Protein AF-A0A0A2ST03-F1 (afdb_monomer)

Nearest PDB structures (foldseek):
  7nyq-assembly1_A  TM=5.710E-01  e=8.627E-03  Drosophila melan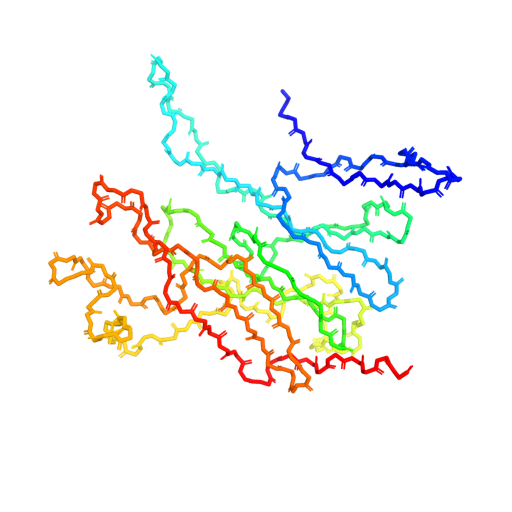ogaster
  2dg0-assembly1_A  TM=4.079E-01  e=3.703E-03  Staphylococcus aureus
  4zlr-assembly1_A  TM=4.209E-01  e=1.011E-02  Drosophila melanogaster
  8s9s-assembly1_1  TM=4.616E-01  e=2.599E+00  Homo sapiens
  6k1s-assembly1_B  TM=2.363E-01  e=6.238E-01  Homo sapiens

Secondary structure (DSSP, 8-state):
-----EEEEEEEETTEEEEEEEEE--SEEEEEEE-TT--EEEEEE----S----TT-PPPP------EEEEE-TTS-EEEEE--TT--SEEEEEE-TT--EEEEE---SSSS----EEEE--S-GGGSSTT--TT-BSS-TT-B----TTPPPB-TTS-BTT-TTSPP---S---EEEEEE-TT-PEEEEE-S-S-TTSSSS-------EEEETT-SPPPP---

Solvent-accessible surface area (backbone atoms only — not comparable to full-atom values): 12389 Å² total; per-residue (Å²): 134,84,79,60,23,67,55,75,40,68,44,80,57,93,95,43,81,42,79,77,46,74,38,77,49,58,57,40,72,59,32,67,36,58,39,93,85,47,31,38,40,36,28,13,20,29,87,53,69,84,76,60,58,47,104,82,66,51,80,68,90,61,58,81,40,84,22,35,38,35,34,22,42,75,84,61,46,81,76,50,73,39,57,59,11,29,54,35,29,29,27,11,40,32,54,34,45,52,28,30,38,37,32,16,14,25,59,80,89,87,63,90,84,60,38,19,39,19,30,25,27,19,88,36,41,91,76,34,66,91,93,46,46,65,54,38,49,72,27,50,75,57,16,49,66,59,84,40,85,89,41,67,39,56,41,98,86,69,44,42,69,47,40,92,87,41,71,83,41,58,59,79,49,18,24,17,54,36,35,46,70,42,83,72,3,28,38,36,35,35,25,42,33,44,82,68,62,74,74,46,105,52,80,63,88,38,29,92,49,74,50,72,42,78,60,75,41,49,38,54,73,79,84,124

Organism: NCBI:txid1498499

Foldseek 3Di:
DAQFDWDWDWDDDPNDTDTPDIGGHAHAWADWEAFPQGKIKIKHFFDQDQDDLDVPRDGDDGDQGPIWIFIAHNVRHTPDIEDAQQAHRWAAWDAFQQRKIKTFAQHDDDDPDQRAIWIADGPNCVPDDPPHDHRHTPHHRNHHFDFLVPDFDAAPVRAGPLGPPFDGDGGPAARWNYWDAAQQRKIKTAFFFHRDQPSDPDGGPTDHDIDIDGNPGHGHDDPD

Sequence (224 aa):
PGVAASVSIYRLTGNGLQQIKNVPLGALLKAIAFDSIGHAWVVSTDISIPFYTDIKGNESDVLVGNSKVFQLDSNGNIINSYDGGGISGPWGLAIDGNDQVWIGNFEIENLPTKFSVSHLCGNQPATCPPGLNTGDPISPPIGYTLPSAGSQVLLANGQPLNGPNGPPSFEPLMRQTFVAIDAAGNVWVTNNWKPNPLAASTFNPGGDGVVAFVGMASPPQNTA

pLDDT: mean 84.4, std 16.67, range [37.44, 98.69]

Structure (mmCIF, N/CA/C/O backbone):
data_AF-A0A0A2ST03-F1
#
_entry.id   AF-A0A0A2ST03-F1
#
loop_
_atom_site.group_PDB
_atom_site.id
_atom_site.type_symbol
_atom_site.label_atom_id
_atom_site.label_alt_i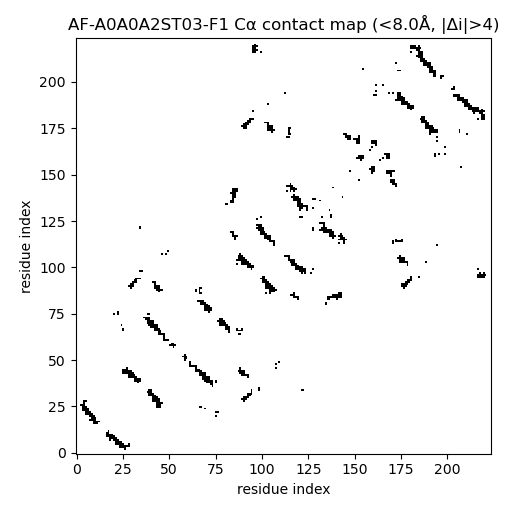d
_atom_site.label_comp_id
_atom_site.label_asym_id
_atom_site.label_entity_id
_atom_site.label_seq_id
_atom_site.pdbx_PDB_ins_code
_atom_site.Cartn_x
_atom_site.Cartn_y
_atom_site.Cartn_z
_atom_site.occupancy
_atom_site.B_iso_or_equiv
_atom_site.auth_seq_id
_atom_site.auth_comp_id
_atom_site.auth_asym_id
_atom_site.auth_atom_id
_atom_site.pdbx_PDB_model_num
ATOM 1 N N . PRO A 1 1 ? 11.996 21.207 16.633 1.00 39.03 1 PRO A N 1
ATOM 2 C CA . PRO A 1 1 ? 10.937 20.185 16.804 1.00 39.03 1 PRO A CA 1
ATOM 3 C C . PRO A 1 1 ? 9.992 20.219 15.595 1.00 39.03 1 PRO A C 1
ATOM 5 O O . PRO A 1 1 ? 9.212 21.157 15.466 1.00 39.03 1 PRO A O 1
ATOM 8 N N . GLY A 1 2 ? 10.160 19.283 14.655 1.00 50.56 2 GLY A N 1
ATOM 9 C CA . GLY A 1 2 ? 9.326 19.218 13.451 1.00 50.56 2 GLY A CA 1
ATOM 10 C C . GLY A 1 2 ? 7.853 19.032 13.815 1.00 50.56 2 GLY A C 1
ATOM 11 O O . GLY A 1 2 ? 7.537 18.325 14.771 1.00 50.56 2 GLY A O 1
ATOM 12 N N . VAL A 1 3 ? 6.961 19.716 13.102 1.00 52.28 3 VAL A N 1
ATOM 13 C CA . VAL A 1 3 ? 5.513 19.591 13.299 1.00 52.28 3 VAL A CA 1
ATOM 14 C C . VAL A 1 3 ? 5.109 18.185 12.858 1.00 52.28 3 VAL A C 1
ATOM 16 O O . VAL A 1 3 ? 5.235 17.860 11.682 1.00 52.28 3 VAL A O 1
ATOM 19 N N . ALA A 1 4 ? 4.667 17.345 13.794 1.00 73.31 4 ALA A N 1
ATOM 20 C CA . ALA A 1 4 ? 4.056 16.063 13.456 1.00 73.31 4 ALA A CA 1
ATOM 21 C C . ALA A 1 4 ? 2.749 16.313 12.690 1.00 73.31 4 ALA A C 1
ATOM 23 O O . ALA A 1 4 ? 1.970 17.194 13.073 1.00 73.31 4 ALA A O 1
ATOM 24 N N . ALA A 1 5 ? 2.496 15.542 11.630 1.00 89.88 5 ALA A N 1
ATOM 25 C CA . ALA A 1 5 ? 1.175 15.509 11.009 1.00 89.88 5 ALA A CA 1
ATOM 26 C C . ALA A 1 5 ? 0.135 14.957 11.999 1.00 89.88 5 ALA A C 1
ATOM 28 O O . ALA A 1 5 ? 0.474 14.503 13.095 1.00 89.88 5 ALA A O 1
ATOM 29 N N . SER A 1 6 ? -1.152 15.013 11.651 1.00 94.00 6 SER A N 1
ATOM 30 C CA . SER A 1 6 ? -2.190 14.476 12.527 1.00 94.00 6 SER A CA 1
ATOM 31 C C . SER A 1 6 ? -3.381 13.878 11.795 1.00 94.00 6 SER A C 1
ATOM 33 O O . SER A 1 6 ? -3.734 14.281 10.687 1.00 94.00 6 SER A O 1
ATOM 35 N N . VAL A 1 7 ? -4.032 12.929 12.469 1.00 95.38 7 VAL A N 1
ATOM 36 C CA . VAL A 1 7 ? -5.395 12.494 12.159 1.00 95.38 7 VAL A CA 1
ATOM 37 C C . VAL A 1 7 ? -6.354 13.291 13.038 1.00 95.38 7 VAL A C 1
ATOM 39 O O . VAL A 1 7 ? -6.343 13.175 14.266 1.00 95.38 7 VAL A O 1
ATOM 42 N N . SER A 1 8 ? -7.192 14.107 12.404 1.00 95.69 8 SER A N 1
ATOM 43 C CA . SER A 1 8 ? -8.226 14.895 13.077 1.00 95.69 8 SER A CA 1
ATOM 44 C C . SER A 1 8 ? -9.578 14.202 12.948 1.00 95.69 8 SER A C 1
ATOM 46 O O . SER A 1 8 ? -10.063 13.978 11.843 1.00 95.69 8 SER A O 1
ATOM 48 N N . ILE A 1 9 ? -10.202 13.887 14.080 1.00 94.12 9 ILE A N 1
ATOM 49 C CA . ILE A 1 9 ? -11.482 13.180 14.144 1.00 94.12 9 ILE A CA 1
ATOM 50 C C . ILE A 1 9 ? -12.572 14.178 14.524 1.00 94.12 9 ILE A C 1
ATOM 52 O O . ILE A 1 9 ? -12.472 14.860 15.549 1.00 94.12 9 ILE A O 1
ATOM 56 N N . TYR A 1 10 ? -13.626 14.237 13.714 1.00 95.62 10 TYR A N 1
ATOM 57 C CA . TYR A 1 10 ? -14.780 15.112 13.908 1.00 95.62 10 TYR A CA 1
ATOM 58 C C . TYR A 1 10 ? -16.064 14.295 14.068 1.00 95.62 10 TYR A C 1
ATOM 60 O O . TYR A 1 10 ? -16.190 13.1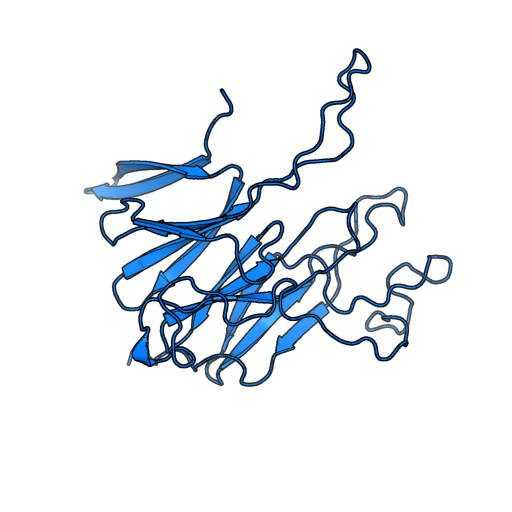98 13.529 1.00 95.62 10 TYR A O 1
ATOM 68 N N . ARG A 1 11 ? -17.037 14.851 14.789 1.00 95.44 11 ARG A N 1
ATOM 69 C CA . ARG A 1 11 ? -18.404 14.338 14.908 1.00 95.44 11 ARG A CA 1
ATOM 70 C C . ARG A 1 11 ? -19.379 15.408 14.429 1.00 95.44 11 ARG A C 1
ATOM 72 O O . ARG A 1 11 ? -19.235 16.570 14.800 1.00 95.44 11 ARG A O 1
ATOM 79 N N . LEU A 1 12 ? -20.382 15.012 13.649 1.00 96.69 12 LEU A N 1
ATOM 80 C CA . LEU A 1 12 ? -21.517 15.878 13.335 1.00 96.69 12 LEU A CA 1
ATOM 81 C C . LEU A 1 12 ? -22.422 15.986 14.573 1.00 96.69 12 LEU A C 1
ATOM 83 O O . LEU A 1 12 ? -22.936 14.978 15.058 1.00 96.69 12 LEU A O 1
ATOM 87 N N . THR A 1 13 ? -22.596 17.192 15.104 1.00 94.88 13 THR A N 1
ATOM 88 C CA . THR A 1 13 ? -23.462 17.489 16.250 1.00 94.88 13 THR A CA 1
ATOM 89 C C . THR A 1 13 ? -24.496 18.540 15.844 1.00 94.88 13 THR A C 1
ATOM 91 O O . THR A 1 13 ? -24.182 19.703 15.592 1.00 94.88 13 THR A O 1
ATOM 94 N N . GLY A 1 14 ? -25.759 18.113 15.714 1.00 92.75 14 GLY A N 1
ATOM 95 C CA . GLY A 1 14 ? -26.801 18.933 15.090 1.00 92.75 14 GLY A CA 1
ATOM 96 C C . GLY A 1 14 ? -26.440 19.246 13.635 1.00 92.75 14 GLY A C 1
ATOM 97 O O . GLY A 1 14 ? -26.348 18.335 12.819 1.00 92.75 14 GLY A O 1
ATOM 98 N N . ASN A 1 15 ? -26.182 20.524 13.342 1.00 93.81 15 ASN A N 1
ATOM 99 C CA . ASN A 1 15 ? -25.817 21.011 12.005 1.00 93.81 15 ASN A CA 1
ATOM 100 C C . ASN A 1 15 ? -24.325 21.392 11.871 1.00 93.81 15 ASN A C 1
ATOM 102 O O . ASN A 1 15 ? -23.953 22.021 10.882 1.00 93.81 15 ASN A O 1
ATOM 106 N N . GLY A 1 16 ? -23.476 21.078 12.859 1.00 95.75 16 GLY A N 1
ATOM 107 C CA . GLY A 1 16 ? -22.063 21.483 12.879 1.00 95.75 16 GLY A CA 1
ATOM 108 C C . GLY A 1 16 ? -21.088 20.316 13.035 1.00 95.75 16 GLY A C 1
ATOM 109 O O . GLY A 1 16 ? -21.427 19.283 13.604 1.00 95.75 16 GLY A O 1
ATOM 110 N N . LEU A 1 17 ? -19.856 20.487 12.545 1.00 97.62 17 LEU A N 1
ATOM 111 C CA . LEU A 1 17 ? -18.751 19.562 12.809 1.00 97.62 17 LEU A CA 1
ATOM 112 C C . LEU A 1 17 ? -18.002 20.000 14.068 1.00 97.62 17 LEU A C 1
ATOM 114 O O . LEU A 1 17 ? -17.487 21.114 14.140 1.00 97.62 17 LEU A O 1
ATOM 118 N N . GLN A 1 18 ? -17.896 19.102 15.039 1.00 97.25 18 GLN A N 1
ATOM 119 C CA . GLN A 1 18 ? -17.116 19.298 16.254 1.00 97.25 18 GLN A CA 1
ATOM 120 C C . GLN A 1 18 ? -15.902 18.374 16.233 1.00 97.25 18 GLN A C 1
ATOM 122 O O . GLN A 1 18 ? -16.055 17.163 16.077 1.00 97.25 18 GLN A O 1
ATOM 127 N N . GLN A 1 19 ? -14.697 18.919 16.418 1.00 96.06 19 GLN A N 1
ATOM 128 C CA . GLN A 1 19 ? -13.509 18.085 16.593 1.00 96.06 19 GLN A CA 1
ATOM 129 C C . GLN A 1 19 ? -13.610 17.345 17.927 1.00 96.06 19 GLN A C 1
ATOM 131 O O . GLN A 1 19 ? -13.781 17.967 18.975 1.00 96.06 19 GLN A O 1
ATOM 136 N N . ILE A 1 20 ? -13.511 16.021 17.882 1.00 95.56 20 ILE A N 1
ATOM 137 C CA . ILE A 1 20 ? -13.562 15.163 19.070 1.00 95.56 20 ILE A CA 1
ATOM 138 C C . ILE A 1 20 ? -12.182 14.640 19.464 1.00 95.56 20 ILE A C 1
ATOM 140 O O . ILE A 1 20 ? -11.968 14.318 20.630 1.00 95.56 20 ILE A O 1
ATOM 144 N N . LYS A 1 21 ? -11.240 14.562 18.516 1.00 95.12 21 LYS A N 1
ATOM 145 C CA . LYS A 1 21 ? -9.866 14.121 18.775 1.00 95.12 21 LYS A CA 1
ATOM 146 C C . LYS A 1 21 ? -8.907 14.685 17.728 1.00 95.12 21 LYS A C 1
ATOM 148 O O . LYS A 1 21 ? -9.273 14.856 16.567 1.00 95.12 21 LYS A O 1
ATOM 153 N N . ASN A 1 22 ? -7.673 14.943 18.137 1.00 95.69 22 ASN A N 1
ATOM 154 C CA . ASN A 1 22 ? -6.546 15.181 17.244 1.00 95.69 22 ASN A CA 1
ATOM 155 C C . ASN A 1 22 ? -5.428 14.231 17.660 1.00 95.69 22 ASN A C 1
ATOM 157 O O . ASN A 1 22 ? -5.046 14.227 18.830 1.00 95.69 22 ASN A O 1
ATOM 161 N N . VAL A 1 23 ? -4.929 13.429 16.728 1.00 95.00 23 VAL A N 1
ATOM 162 C CA . VAL A 1 23 ? -3.913 12.406 16.987 1.00 95.00 23 VAL A CA 1
ATOM 163 C C . VAL A 1 23 ? -2.655 12.794 16.218 1.00 95.00 23 VAL A C 1
ATOM 165 O O . VAL A 1 23 ? -2.635 12.616 15.003 1.00 95.00 23 VAL A O 1
ATOM 168 N N . PRO A 1 24 ? -1.629 13.373 16.865 1.00 93.81 24 PRO A N 1
ATOM 169 C CA . PRO A 1 24 ? -0.362 13.663 16.203 1.00 93.81 24 PRO A CA 1
ATOM 170 C C . PRO A 1 24 ? 0.367 12.357 15.872 1.00 93.81 24 PRO A C 1
ATOM 172 O O . PRO A 1 24 ? 0.631 11.562 16.774 1.00 93.81 24 PRO A O 1
ATOM 175 N N . LEU A 1 25 ? 0.684 12.128 14.599 1.00 90.88 25 LEU A N 1
ATOM 176 C CA . LEU A 1 25 ? 1.463 10.980 14.141 1.00 90.88 25 LEU A CA 1
ATOM 177 C C . LEU A 1 25 ? 2.134 11.246 12.794 1.00 90.88 25 LEU A C 1
ATOM 179 O O . LEU A 1 25 ? 1.576 11.906 11.918 1.00 90.88 25 LEU A O 1
ATOM 183 N N . GLY A 1 26 ? 3.316 10.660 12.622 1.00 88.56 26 GLY A N 1
ATOM 184 C CA . GLY A 1 26 ? 4.049 10.698 11.363 1.00 88.56 26 GLY A CA 1
ATOM 185 C C . GLY A 1 26 ? 4.498 12.095 10.923 1.00 88.56 26 GLY A C 1
ATOM 186 O O . GLY A 1 26 ? 4.414 13.081 11.660 1.00 88.56 26 GLY A O 1
ATOM 187 N N . ALA A 1 27 ? 5.000 12.147 9.692 1.00 85.31 27 ALA A N 1
ATOM 188 C CA . ALA A 1 27 ? 5.536 13.350 9.062 1.00 85.31 27 ALA A CA 1
ATOM 189 C C . ALA A 1 27 ? 4.590 13.880 7.977 1.00 85.31 27 ALA A C 1
ATOM 191 O O . ALA A 1 27 ? 4.125 15.012 8.069 1.00 85.31 27 ALA A O 1
ATOM 192 N N . LEU A 1 28 ? 4.268 13.060 6.967 1.00 87.88 28 LEU A N 1
ATOM 193 C CA . LEU A 1 28 ? 3.356 13.416 5.876 1.00 87.88 28 LEU A CA 1
ATOM 194 C C . LEU A 1 28 ? 2.372 12.269 5.625 1.00 87.88 28 LEU A C 1
ATOM 196 O O . LEU A 1 28 ? 2.686 11.314 4.918 1.00 87.88 28 LEU A O 1
ATOM 200 N N . LEU A 1 29 ? 1.170 12.362 6.192 1.00 92.88 29 LEU A N 1
ATOM 201 C CA . LEU A 1 29 ? 0.136 11.338 6.010 1.00 92.88 29 LEU A CA 1
ATOM 202 C C . LEU A 1 29 ? -0.465 11.417 4.603 1.00 92.88 29 LEU A C 1
ATOM 204 O O . LEU A 1 29 ? -0.755 12.519 4.129 1.00 92.88 29 LEU A O 1
ATOM 208 N N . LYS A 1 30 ? -0.649 10.270 3.936 1.00 93.50 30 LYS A N 1
ATOM 209 C CA . LYS A 1 30 ? -1.125 10.225 2.536 1.00 93.50 30 LYS A CA 1
ATOM 210 C C . LYS A 1 30 ? -2.401 9.429 2.313 1.00 93.50 30 LYS A C 1
ATOM 212 O O . LYS A 1 30 ? -3.246 9.869 1.541 1.00 93.50 30 LYS A O 1
ATOM 217 N N . ALA A 1 31 ? -2.539 8.294 2.986 1.00 96.75 31 ALA A N 1
ATOM 218 C CA . ALA A 1 31 ? -3.695 7.421 2.858 1.00 96.75 31 ALA A CA 1
ATOM 219 C C . ALA A 1 31 ? -4.045 6.773 4.198 1.00 96.75 31 ALA A C 1
ATOM 221 O O . ALA A 1 31 ? -3.200 6.629 5.086 1.00 96.75 31 ALA A O 1
ATOM 222 N N . ILE A 1 32 ? -5.314 6.396 4.310 1.00 97.75 32 ILE A N 1
ATOM 223 C CA . ILE A 1 32 ? -5.906 5.699 5.444 1.00 97.75 32 ILE A CA 1
ATOM 224 C C . ILE A 1 32 ? -6.844 4.616 4.913 1.00 97.75 32 ILE A C 1
ATOM 226 O O . ILE A 1 32 ? -7.535 4.834 3.919 1.00 97.75 32 ILE A O 1
ATOM 230 N N . ALA A 1 33 ? -6.871 3.468 5.577 1.00 97.88 33 ALA A N 1
ATOM 231 C CA . ALA A 1 33 ? -7.808 2.384 5.319 1.00 97.88 33 ALA A CA 1
ATOM 232 C C . ALA A 1 33 ? -8.199 1.724 6.647 1.00 97.88 33 ALA A C 1
ATOM 234 O O . ALA A 1 33 ? -7.527 1.929 7.658 1.00 97.88 33 ALA A O 1
ATOM 235 N N . PHE A 1 34 ? -9.290 0.965 6.653 1.00 97.44 34 PHE A N 1
ATOM 236 C CA . PHE A 1 34 ? -9.824 0.344 7.863 1.00 97.44 34 PHE A CA 1
ATOM 237 C C . PHE A 1 34 ? -9.906 -1.164 7.686 1.00 97.44 34 PHE A C 1
ATOM 239 O O . PHE A 1 34 ? -10.313 -1.627 6.621 1.00 97.44 34 PHE A O 1
ATOM 246 N N . ASP A 1 35 ? -9.524 -1.904 8.722 1.00 96.88 35 ASP A N 1
ATOM 247 C CA . ASP A 1 35 ? -9.746 -3.347 8.777 1.00 96.88 35 ASP A CA 1
ATOM 248 C C . ASP A 1 35 ? -11.136 -3.692 9.329 1.00 96.88 35 ASP A C 1
ATOM 250 O O . ASP A 1 35 ? -11.893 -2.822 9.777 1.00 96.88 35 ASP A O 1
ATOM 254 N N . SER A 1 36 ? -11.498 -4.973 9.267 1.00 95.25 36 SER A N 1
ATOM 255 C CA . SER A 1 36 ? -12.835 -5.471 9.597 1.00 95.25 36 SER A CA 1
ATOM 256 C C . SER A 1 36 ? -13.259 -5.243 11.051 1.00 95.25 36 SER A C 1
ATOM 258 O O . SER A 1 36 ? -14.456 -5.276 11.345 1.00 95.25 36 SER A O 1
ATOM 260 N N . ILE A 1 37 ? -12.315 -4.968 11.962 1.00 94.94 37 ILE A N 1
ATOM 261 C CA . ILE A 1 37 ? -12.613 -4.655 13.367 1.00 94.94 37 ILE A CA 1
ATOM 262 C C . ILE A 1 37 ? -12.590 -3.149 13.665 1.00 94.94 37 ILE A C 1
ATOM 264 O O . ILE A 1 37 ? -12.796 -2.733 14.808 1.00 94.94 37 ILE A O 1
ATOM 268 N N . GLY A 1 38 ? -12.376 -2.323 12.638 1.00 96.06 38 GLY A N 1
ATOM 269 C CA . GLY A 1 38 ? -12.426 -0.870 12.721 1.00 96.06 38 GLY A CA 1
ATOM 270 C C . GLY A 1 38 ? -11.128 -0.218 13.188 1.00 96.06 38 GLY A C 1
ATOM 271 O O . GLY A 1 38 ? -11.163 0.953 13.575 1.00 96.06 38 GLY A O 1
ATOM 272 N N . HIS A 1 39 ? -9.993 -0.923 13.166 1.00 97.69 39 HIS A N 1
ATOM 273 C CA . HIS A 1 39 ? -8.706 -0.250 13.308 1.00 97.69 39 HIS A CA 1
ATOM 274 C C . HIS A 1 39 ? -8.390 0.524 12.030 1.00 97.69 39 HIS A C 1
ATOM 276 O O . HIS A 1 39 ? -8.686 0.084 10.918 1.00 97.69 39 HIS A O 1
ATOM 282 N N . ALA A 1 40 ? -7.765 1.686 12.192 1.00 98.06 40 ALA A N 1
ATOM 283 C CA . ALA A 1 40 ? -7.288 2.487 11.079 1.00 98.06 40 ALA A CA 1
ATOM 284 C C . ALA A 1 40 ? -5.810 2.210 10.816 1.00 98.06 40 ALA A C 1
ATOM 286 O O . ALA A 1 40 ? -4.981 2.290 11.720 1.00 98.06 40 ALA A O 1
ATOM 287 N N . TRP A 1 41 ? -5.472 1.976 9.559 1.00 98.50 41 TRP A N 1
ATOM 288 C CA . TRP A 1 41 ? -4.108 1.886 9.061 1.00 98.50 41 TRP A CA 1
ATOM 289 C C . TRP A 1 41 ? -3.800 3.172 8.306 1.00 98.50 41 TRP A C 1
ATOM 291 O O . TRP A 1 41 ? -4.577 3.571 7.444 1.00 98.50 41 TRP A O 1
ATOM 301 N N . VAL A 1 42 ? -2.709 3.856 8.644 1.00 98.12 42 VAL A N 1
ATOM 302 C CA . VAL A 1 42 ? -2.378 5.184 8.109 1.00 98.12 42 VAL A CA 1
ATOM 303 C C . VAL A 1 42 ? -0.945 5.196 7.612 1.00 98.12 42 VAL A C 1
ATOM 305 O O . VAL A 1 42 ? -0.018 4.956 8.384 1.00 98.12 42 VAL A O 1
ATOM 308 N N . VAL A 1 43 ? -0.736 5.523 6.340 1.00 96.00 43 VAL A N 1
ATOM 309 C CA . VAL A 1 43 ? 0.620 5.639 5.791 1.00 96.00 43 VAL A CA 1
ATOM 310 C C . VAL A 1 43 ? 1.172 7.044 6.003 1.00 96.00 43 VAL A C 1
ATOM 312 O O . VAL A 1 43 ? 0.506 8.045 5.725 1.00 96.00 43 VAL A O 1
ATOM 315 N N . SER A 1 44 ? 2.412 7.107 6.478 1.00 92.75 44 SER A N 1
ATOM 316 C CA . SER A 1 44 ? 3.201 8.320 6.644 1.00 92.75 44 SER A CA 1
ATOM 317 C C . SER A 1 44 ? 4.427 8.238 5.751 1.00 92.75 44 SER A C 1
ATOM 319 O O . SER A 1 44 ? 5.330 7.439 6.002 1.00 92.75 44 SER A O 1
ATOM 321 N N . THR A 1 45 ? 4.486 9.105 4.750 1.00 87.31 45 THR A N 1
ATOM 322 C CA . THR A 1 45 ? 5.699 9.350 3.976 1.00 87.31 45 THR A CA 1
ATOM 323 C C . THR A 1 45 ? 6.630 10.234 4.794 1.00 87.31 45 THR A C 1
ATOM 325 O O . THR A 1 45 ? 6.209 11.264 5.323 1.00 87.31 45 THR A O 1
ATOM 328 N N . ASP A 1 46 ? 7.901 9.871 4.859 1.00 78.19 46 ASP A N 1
ATOM 329 C CA . ASP A 1 46 ? 8.952 10.799 5.259 1.00 78.19 46 ASP A CA 1
ATOM 330 C C . ASP A 1 46 ? 9.798 11.093 4.017 1.00 78.19 46 ASP A C 1
ATOM 332 O O . ASP A 1 46 ? 10.390 10.191 3.423 1.00 78.19 46 ASP A O 1
ATOM 336 N N . ILE A 1 47 ? 9.731 12.338 3.548 1.00 65.75 47 ILE A N 1
ATOM 337 C CA . ILE A 1 47 ? 10.398 12.781 2.325 1.00 65.75 47 ILE A CA 1
ATOM 338 C C . ILE A 1 47 ? 11.680 13.482 2.747 1.00 65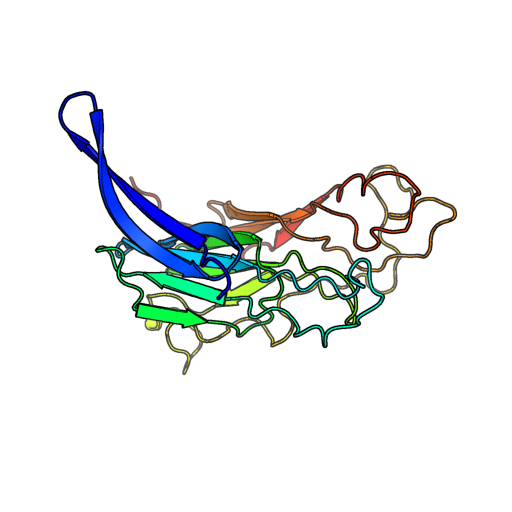.75 47 ILE A C 1
ATOM 340 O O . ILE A 1 47 ? 11.692 14.674 3.049 1.00 65.75 47 ILE A O 1
ATOM 344 N N . SER A 1 48 ? 12.768 12.729 2.726 1.00 54.44 48 SER A N 1
ATOM 345 C CA . SER A 1 48 ? 14.113 13.249 2.890 1.00 54.44 48 SER A CA 1
ATOM 346 C C . SER A 1 48 ? 14.676 13.588 1.508 1.00 54.44 48 SER A C 1
ATOM 348 O O . SER A 1 48 ? 15.196 12.723 0.807 1.00 54.44 48 SER A O 1
ATOM 350 N N . ILE A 1 49 ? 14.519 14.834 1.058 1.00 51.41 49 ILE A N 1
ATOM 351 C CA . ILE A 1 49 ? 15.143 15.282 -0.195 1.00 51.41 49 ILE A CA 1
ATOM 352 C C . ILE A 1 49 ? 16.669 15.360 -0.004 1.00 51.41 49 ILE A C 1
ATOM 354 O O . ILE A 1 49 ? 17.110 16.131 0.847 1.00 51.41 49 ILE A O 1
ATOM 358 N N . PRO A 1 50 ? 17.498 14.641 -0.788 1.00 44.66 50 PRO A N 1
ATOM 359 C CA . PRO A 1 50 ? 18.953 14.660 -0.617 1.00 44.66 50 PRO A CA 1
ATOM 360 C C . PRO A 1 50 ? 19.654 15.985 -0.940 1.00 44.66 50 PRO A C 1
ATOM 362 O O . PRO A 1 50 ? 20.870 16.065 -0.851 1.00 44.66 50 PRO A O 1
ATOM 365 N N . PHE A 1 51 ? 18.921 17.036 -1.308 1.00 49.31 51 PHE A N 1
ATOM 366 C CA . PHE A 1 51 ? 19.497 18.321 -1.690 1.00 49.31 51 PHE A CA 1
ATOM 367 C C . PHE A 1 51 ? 18.627 19.470 -1.186 1.00 49.31 51 PHE A C 1
ATOM 369 O O . PHE A 1 51 ? 17.860 20.076 -1.932 1.00 49.31 51 PHE A O 1
ATOM 376 N N . TYR A 1 52 ? 18.763 19.789 0.097 1.00 43.00 52 TYR A N 1
ATOM 377 C CA . TYR A 1 52 ? 18.550 21.154 0.559 1.00 43.00 52 TYR A CA 1
ATOM 378 C C . TYR A 1 52 ? 19.874 21.642 1.137 1.00 43.00 52 TYR A C 1
ATOM 380 O O . TYR A 1 52 ? 20.105 21.561 2.337 1.00 43.00 52 TYR A O 1
ATOM 388 N N . THR A 1 53 ? 20.760 22.144 0.275 1.00 48.88 53 THR A N 1
ATOM 389 C CA . THR A 1 53 ? 21.688 23.169 0.749 1.00 48.88 53 THR A CA 1
ATOM 390 C C . THR A 1 53 ? 20.812 24.332 1.175 1.00 48.88 53 THR A C 1
ATOM 392 O O . THR A 1 53 ? 20.087 24.892 0.345 1.00 48.88 53 THR A O 1
ATOM 395 N N . ASP A 1 54 ? 20.827 24.681 2.458 1.00 50.34 54 ASP A N 1
ATOM 396 C CA . ASP A 1 54 ? 20.212 25.937 2.867 1.00 50.34 54 ASP A CA 1
ATOM 397 C C . ASP A 1 54 ? 20.840 27.106 2.077 1.00 50.34 54 ASP A C 1
ATOM 399 O O . ASP A 1 54 ? 21.860 26.964 1.398 1.00 50.34 54 ASP A O 1
ATOM 403 N N . ILE A 1 55 ? 20.264 28.305 2.167 1.00 44.34 55 ILE A N 1
ATOM 404 C CA . ILE A 1 55 ? 20.823 29.512 1.524 1.00 44.34 55 ILE A CA 1
ATOM 405 C C . ILE A 1 55 ? 22.268 29.846 1.967 1.00 44.34 55 ILE A C 1
ATOM 407 O O . ILE A 1 55 ? 22.839 30.826 1.493 1.00 44.34 55 ILE A O 1
ATOM 411 N N . LYS A 1 56 ? 22.846 29.075 2.899 1.00 56.31 56 LYS A N 1
ATOM 412 C CA . LYS A 1 56 ? 24.207 29.197 3.420 1.00 56.31 56 LYS A CA 1
ATOM 413 C C . LYS A 1 56 ? 25.125 28.043 2.991 1.00 56.31 56 LYS A C 1
ATOM 415 O O . LYS A 1 56 ? 26.293 28.070 3.364 1.00 56.31 56 LYS A O 1
ATOM 420 N N . GLY A 1 57 ? 24.643 27.083 2.197 1.00 51.12 57 GLY A N 1
ATOM 421 C CA . GLY A 1 57 ? 25.440 25.964 1.689 1.00 51.12 57 GLY A CA 1
ATOM 422 C C . GLY A 1 57 ? 25.649 24.825 2.688 1.00 51.12 57 GLY A C 1
ATOM 423 O O . GLY A 1 57 ? 26.579 24.046 2.507 1.00 51.12 57 GLY A O 1
ATOM 424 N N . ASN A 1 58 ? 24.828 24.717 3.737 1.00 54.66 58 ASN A N 1
ATOM 425 C CA . ASN A 1 58 ? 24.952 23.613 4.687 1.00 54.66 58 ASN A CA 1
ATOM 426 C C . ASN A 1 58 ? 24.310 22.342 4.119 1.00 54.66 58 ASN A C 1
ATOM 428 O O . ASN A 1 58 ? 23.112 22.329 3.835 1.00 54.66 58 ASN A O 1
ATOM 432 N N . GLU A 1 59 ? 25.099 21.278 3.993 1.00 53.41 59 GLU A N 1
ATOM 433 C CA . GLU A 1 59 ? 24.627 19.926 3.692 1.00 53.41 59 GLU A CA 1
ATOM 434 C C . GLU A 1 59 ? 24.227 19.240 5.008 1.00 53.41 59 GLU A C 1
ATOM 436 O O . GLU A 1 59 ? 25.021 19.172 5.947 1.00 53.41 59 GLU A O 1
ATOM 441 N N . SER A 1 60 ? 22.986 18.760 5.113 1.00 50.00 60 SER A N 1
ATOM 442 C CA . SER A 1 60 ? 22.562 17.896 6.222 1.00 50.00 60 SER A CA 1
ATOM 443 C C . SER A 1 60 ? 22.571 16.442 5.766 1.00 50.00 60 SER A C 1
ATOM 445 O O . SER A 1 60 ? 22.053 16.166 4.687 1.00 50.00 60 SER A O 1
ATOM 447 N N . ASP A 1 61 ? 23.080 15.525 6.594 1.00 43.25 61 ASP A N 1
ATOM 448 C CA . ASP A 1 61 ? 22.912 14.079 6.405 1.00 43.25 61 ASP A CA 1
ATOM 449 C C . ASP A 1 61 ? 21.433 13.750 6.156 1.00 43.25 61 ASP A C 1
ATOM 451 O O . ASP A 1 61 ? 20.558 14.015 6.987 1.00 43.25 61 ASP A O 1
ATOM 455 N N . VAL A 1 62 ? 21.141 13.193 4.985 1.00 47.59 62 VAL A N 1
ATOM 456 C CA . VAL A 1 62 ? 19.778 12.869 4.563 1.00 47.59 62 VAL A CA 1
ATOM 457 C C . VAL A 1 62 ? 19.472 11.461 5.046 1.00 47.59 62 VAL A C 1
ATOM 459 O O . VAL A 1 62 ? 19.872 10.470 4.439 1.00 47.59 62 VAL A O 1
ATOM 462 N N . LEU A 1 63 ? 18.778 11.377 6.181 1.00 48.09 63 LEU A N 1
ATOM 463 C CA . LEU A 1 63 ? 18.188 10.131 6.658 1.00 48.09 63 LEU A CA 1
ATOM 464 C C . LEU A 1 63 ? 17.191 9.647 5.613 1.00 48.09 63 LEU A C 1
ATOM 466 O O . LEU A 1 63 ? 16.241 10.366 5.343 1.00 48.09 63 LEU A O 1
ATOM 470 N N . VAL A 1 64 ? 17.376 8.440 5.072 1.00 51.00 64 VAL A N 1
ATOM 471 C CA . VAL A 1 64 ? 16.324 7.723 4.337 1.00 51.00 64 VAL A CA 1
ATOM 472 C C . VAL A 1 64 ? 15.066 7.776 5.205 1.00 51.00 64 VAL A C 1
ATOM 474 O O . VAL A 1 64 ? 15.092 7.304 6.343 1.00 51.00 64 VAL A O 1
ATOM 477 N N . GLY A 1 65 ? 14.033 8.470 4.722 1.00 58.88 65 GLY A N 1
ATOM 478 C CA . GLY A 1 65 ? 12.921 8.910 5.557 1.00 58.88 65 GLY A CA 1
ATOM 479 C C . GLY A 1 65 ? 12.304 7.773 6.374 1.00 58.88 65 GLY A C 1
ATOM 480 O O . GLY A 1 65 ? 12.072 6.685 5.848 1.00 58.88 65 GLY A O 1
ATOM 481 N N . ASN A 1 66 ? 11.994 8.048 7.646 1.00 73.25 66 ASN A N 1
ATOM 482 C CA . ASN A 1 66 ? 11.300 7.168 8.591 1.00 73.25 66 ASN A CA 1
ATOM 483 C C . ASN A 1 66 ? 9.837 6.948 8.168 1.00 73.25 66 ASN A C 1
ATOM 485 O O . ASN A 1 66 ? 8.900 7.273 8.899 1.00 73.25 66 ASN A O 1
ATOM 489 N N . SER A 1 67 ? 9.635 6.438 6.958 1.00 86.69 67 SER A N 1
ATOM 490 C CA . SER A 1 67 ? 8.331 6.093 6.425 1.00 86.69 67 SER A CA 1
ATOM 491 C C . SER A 1 67 ? 7.726 4.979 7.270 1.00 86.69 67 SER A C 1
ATOM 493 O O . SER A 1 67 ? 8.401 4.013 7.622 1.00 86.69 67 SER A O 1
ATOM 495 N N . LYS A 1 68 ? 6.453 5.135 7.629 1.00 92.56 68 LYS A N 1
ATOM 496 C CA . LYS A 1 68 ? 5.751 4.216 8.530 1.00 92.56 68 LYS A CA 1
ATOM 497 C C . LYS A 1 68 ? 4.347 3.942 8.023 1.00 92.56 68 LYS A C 1
ATOM 499 O O . LYS A 1 68 ? 3.722 4.801 7.401 1.00 92.56 68 LYS A O 1
ATOM 504 N N . VAL A 1 69 ? 3.819 2.788 8.402 1.00 97.12 69 VAL A N 1
ATOM 505 C CA . VAL A 1 69 ? 2.381 2.541 8.489 1.00 97.12 69 VAL A CA 1
ATOM 506 C C . VAL A 1 69 ? 2.014 2.526 9.965 1.00 97.12 69 VAL A C 1
ATOM 508 O O . VAL A 1 69 ? 2.542 1.714 10.713 1.00 97.12 69 VAL A O 1
ATOM 511 N N . PHE A 1 70 ? 1.147 3.427 10.405 1.00 97.75 70 PHE A N 1
ATOM 512 C CA . PHE A 1 70 ? 0.624 3.445 11.768 1.00 97.75 70 PHE A CA 1
ATOM 513 C C . PHE A 1 70 ? -0.677 2.657 11.840 1.00 97.75 70 PHE A C 1
ATOM 515 O O . PHE A 1 70 ? -1.514 2.787 10.951 1.00 97.75 70 PHE A O 1
ATOM 522 N N . GLN A 1 71 ? -0.867 1.903 12.919 1.00 98.19 71 GLN A N 1
ATOM 523 C CA . GLN A 1 71 ? -2.145 1.281 13.251 1.00 98.19 71 GLN A CA 1
ATOM 524 C C . GLN A 1 71 ? -2.753 2.006 14.448 1.00 98.19 71 GLN A C 1
ATOM 526 O O . GLN A 1 71 ? -2.083 2.222 15.464 1.00 98.19 71 GLN A O 1
ATOM 531 N N . LEU A 1 72 ? -4.014 2.400 14.318 1.00 98.12 72 LEU A N 1
ATOM 532 C CA . LEU A 1 72 ? -4.797 3.032 15.365 1.00 98.12 72 LEU A CA 1
ATOM 533 C C . LEU A 1 72 ? -5.986 2.141 15.722 1.00 98.12 72 LEU A C 1
ATOM 535 O O . LEU A 1 72 ? -6.632 1.595 14.832 1.00 98.12 72 LEU A O 1
ATOM 539 N N . ASP A 1 73 ? -6.309 2.047 17.009 1.00 96.94 73 ASP A N 1
ATOM 540 C CA . ASP A 1 73 ? -7.535 1.389 17.458 1.00 96.94 73 ASP A CA 1
ATOM 541 C C . ASP A 1 73 ? -8.799 2.163 17.022 1.00 96.94 73 ASP A C 1
ATOM 543 O O . ASP A 1 73 ? -8.732 3.294 16.529 1.00 96.94 73 ASP A O 1
ATOM 547 N N . SER A 1 74 ? -9.979 1.582 17.248 1.00 94.75 74 SER A N 1
ATOM 548 C CA . SER A 1 74 ? -11.269 2.203 16.904 1.00 94.75 74 SER A CA 1
ATOM 549 C C . SER A 1 74 ? -11.577 3.494 17.682 1.00 94.75 74 SER A C 1
ATOM 551 O O . SER A 1 74 ? -12.461 4.262 17.299 1.00 94.75 74 SER A O 1
ATOM 553 N N . ASN A 1 75 ? -10.824 3.784 18.749 1.00 94.12 75 ASN A N 1
ATOM 554 C CA . ASN A 1 75 ? -10.886 5.044 19.487 1.00 94.12 75 ASN A CA 1
ATOM 555 C C . ASN A 1 75 ? -9.876 6.079 18.957 1.00 94.12 75 ASN A C 1
ATOM 557 O O . ASN A 1 75 ? -9.786 7.189 19.493 1.00 94.12 75 ASN A O 1
ATOM 561 N N . GLY A 1 76 ? -9.085 5.743 17.937 1.00 94.06 76 GLY A N 1
ATOM 562 C CA . GLY A 1 76 ? -8.034 6.581 17.373 1.00 94.06 76 GLY A CA 1
ATOM 563 C C . GLY A 1 76 ? -6.788 6.685 18.256 1.00 94.06 76 GLY A C 1
ATOM 564 O O . GLY A 1 76 ? -6.140 7.729 18.261 1.00 94.06 76 GLY A O 1
ATOM 565 N N . ASN A 1 77 ? -6.487 5.691 19.093 1.00 96.06 77 ASN A N 1
ATOM 566 C CA . ASN A 1 77 ? -5.198 5.600 19.785 1.00 96.06 77 ASN A CA 1
ATOM 567 C C . ASN A 1 77 ? -4.201 4.855 18.905 1.00 96.06 77 ASN A C 1
ATOM 569 O O . ASN A 1 77 ? -4.548 3.822 18.349 1.00 96.06 77 ASN A O 1
ATOM 573 N N . ILE A 1 78 ? -2.963 5.336 18.815 1.00 97.06 78 ILE A N 1
ATOM 574 C CA . ILE A 1 78 ? -1.895 4.616 18.113 1.00 97.06 78 ILE A CA 1
ATOM 575 C C . ILE A 1 78 ? -1.557 3.366 18.925 1.00 97.06 78 ILE A C 1
ATOM 577 O O . ILE A 1 78 ? -1.201 3.479 20.098 1.00 97.06 78 ILE A O 1
ATOM 581 N N . ILE A 1 79 ? -1.657 2.197 18.300 1.00 97.69 79 ILE A N 1
ATOM 582 C CA . ILE A 1 79 ? -1.346 0.908 18.928 1.00 97.69 79 ILE A CA 1
ATOM 583 C C . ILE A 1 79 ? -0.082 0.271 18.352 1.00 97.69 79 ILE A C 1
ATOM 585 O O . ILE A 1 79 ? 0.559 -0.516 19.044 1.00 97.69 79 ILE A O 1
ATOM 589 N N . ASN A 1 80 ? 0.312 0.625 17.122 1.00 97.50 80 ASN A N 1
ATOM 590 C CA . ASN A 1 80 ? 1.544 0.124 16.515 1.00 97.50 80 ASN A CA 1
ATOM 591 C C . ASN A 1 80 ? 2.044 1.002 15.350 1.00 97.50 80 ASN A C 1
ATOM 593 O O . ASN A 1 80 ? 1.336 1.896 14.874 1.00 97.50 80 ASN A O 1
ATOM 597 N N . SER A 1 81 ? 3.263 0.731 14.876 1.00 96.50 81 SER A N 1
ATOM 598 C CA . SER A 1 81 ? 3.827 1.298 13.649 1.00 96.50 81 SER A CA 1
ATOM 599 C C . SER A 1 81 ? 4.784 0.323 12.962 1.00 96.50 81 SER A C 1
ATOM 601 O O . SER A 1 81 ? 5.574 -0.326 13.643 1.00 96.50 81 SER A O 1
ATOM 603 N N . TYR A 1 82 ? 4.784 0.302 11.630 1.00 96.56 82 TYR A N 1
ATOM 604 C CA . TYR A 1 82 ? 5.507 -0.679 10.817 1.00 96.56 82 TYR A CA 1
ATOM 605 C C . TYR A 1 82 ? 6.332 -0.017 9.711 1.00 96.56 82 TYR A C 1
ATOM 607 O O . TYR A 1 82 ? 5.903 0.982 9.133 1.00 96.56 82 TYR A O 1
ATOM 615 N N . ASP A 1 83 ? 7.494 -0.589 9.403 1.00 92.44 83 ASP A N 1
ATOM 616 C CA . ASP A 1 83 ? 8.442 -0.138 8.367 1.00 92.44 83 ASP A CA 1
ATOM 617 C C . ASP A 1 83 ? 9.065 -1.291 7.550 1.00 92.44 83 ASP A C 1
ATOM 619 O O . ASP A 1 83 ? 9.976 -1.077 6.751 1.00 92.44 83 ASP A O 1
ATOM 623 N N . GLY A 1 84 ? 8.576 -2.522 7.725 1.00 91.31 84 GLY A N 1
ATOM 624 C CA . GLY A 1 84 ? 9.068 -3.706 7.018 1.00 91.31 84 GLY A CA 1
ATOM 625 C C . GLY A 1 84 ? 8.523 -3.872 5.592 1.00 91.31 84 GLY A C 1
ATOM 626 O O . GLY A 1 84 ? 7.670 -3.126 5.119 1.00 91.31 84 GLY A O 1
ATOM 627 N N . GLY A 1 85 ? 9.006 -4.899 4.887 1.00 92.06 85 GLY A N 1
ATOM 628 C CA . GLY A 1 85 ? 8.394 -5.355 3.627 1.00 92.06 85 GLY A CA 1
ATOM 629 C C . GLY A 1 85 ? 8.575 -4.415 2.435 1.00 92.06 85 GLY A C 1
ATOM 630 O O . GLY A 1 85 ? 7.815 -4.510 1.473 1.00 92.06 85 GLY A O 1
ATOM 631 N N . GLY A 1 86 ? 9.555 -3.510 2.494 1.00 89.75 86 GLY A N 1
ATOM 632 C CA . GLY A 1 86 ? 9.877 -2.570 1.417 1.00 89.75 86 GLY A CA 1
ATOM 633 C C . GLY A 1 86 ? 9.108 -1.256 1.451 1.00 89.75 86 GLY A C 1
ATOM 634 O O . GLY A 1 86 ? 9.066 -0.575 0.434 1.00 89.75 86 GLY A O 1
ATOM 635 N N . ILE A 1 87 ? 8.488 -0.898 2.583 1.00 90.56 87 ILE A N 1
ATOM 636 C CA . ILE A 1 87 ? 7.842 0.413 2.744 1.00 90.56 87 ILE A CA 1
ATOM 637 C C . ILE A 1 87 ? 8.869 1.519 2.465 1.00 90.56 87 ILE A C 1
ATOM 639 O O . ILE A 1 87 ? 9.838 1.679 3.202 1.00 90.56 87 ILE A O 1
ATOM 643 N N . SER A 1 88 ? 8.636 2.300 1.409 1.00 86.81 88 SER A N 1
ATOM 644 C CA . SER A 1 88 ? 9.510 3.408 1.012 1.00 86.81 88 SER A CA 1
ATOM 645 C C . SER A 1 88 ? 8.677 4.549 0.445 1.00 86.81 88 SER A C 1
ATOM 647 O O . SER A 1 88 ? 8.100 4.460 -0.639 1.00 86.81 88 SER A O 1
ATOM 649 N N . GLY A 1 89 ? 8.555 5.630 1.215 1.00 87.38 89 GLY A N 1
ATOM 650 C CA . GLY A 1 89 ? 7.703 6.761 0.864 1.00 87.38 89 GLY A CA 1
ATOM 651 C C . GLY A 1 89 ? 6.272 6.342 0.482 1.00 87.38 89 GLY A C 1
ATOM 652 O O . GLY A 1 89 ? 5.846 6.630 -0.638 1.00 87.38 89 GLY A O 1
ATOM 653 N N . PRO A 1 90 ? 5.538 5.634 1.358 1.00 92.25 90 PRO A N 1
ATOM 654 C CA . PRO A 1 90 ? 4.237 5.070 1.039 1.00 92.25 90 PRO A CA 1
ATOM 655 C C . PRO A 1 90 ? 3.214 6.173 0.808 1.00 92.25 90 PRO A C 1
ATOM 657 O O . PRO A 1 90 ? 3.245 7.212 1.473 1.00 92.25 90 PRO A O 1
ATOM 660 N N . TRP A 1 91 ? 2.296 5.938 -0.122 1.00 93.25 91 TRP A N 1
ATOM 661 C CA . TRP A 1 91 ? 1.337 6.956 -0.542 1.00 93.25 91 TRP A CA 1
ATOM 662 C C . TRP A 1 91 ? -0.057 6.380 -0.786 1.00 93.25 91 TRP A C 1
ATOM 664 O O . TRP A 1 91 ? -1.038 7.020 -0.416 1.00 93.25 91 TRP A O 1
ATOM 674 N N . GLY A 1 92 ? -0.136 5.167 -1.342 1.00 95.62 92 GLY A N 1
ATOM 675 C CA . GLY A 1 92 ? -1.376 4.401 -1.474 1.00 95.62 92 GLY A CA 1
ATOM 676 C C . GLY A 1 92 ? -1.506 3.318 -0.399 1.00 95.62 92 GLY A C 1
ATOM 677 O O . GLY A 1 92 ? -0.498 2.789 0.069 1.00 95.62 92 GLY A O 1
ATOM 678 N N . LEU A 1 93 ? -2.742 2.980 -0.029 1.00 98.06 93 LEU A N 1
ATOM 679 C CA . LEU A 1 93 ? -3.059 1.972 0.984 1.00 98.06 93 LEU A CA 1
ATOM 680 C C . LEU A 1 93 ? -4.405 1.302 0.677 1.00 98.06 93 LEU A C 1
ATOM 682 O O . LEU A 1 93 ? -5.363 1.999 0.349 1.00 98.06 93 LEU A O 1
ATOM 686 N N . ALA A 1 94 ? -4.486 -0.015 0.849 1.00 98.38 94 ALA A N 1
ATOM 687 C CA . ALA A 1 94 ? -5.731 -0.778 0.834 1.00 98.38 94 ALA A CA 1
ATOM 688 C C . ALA A 1 94 ? -5.692 -1.921 1.861 1.00 98.38 94 ALA A C 1
ATOM 690 O O . ALA A 1 94 ? -4.616 -2.397 2.223 1.00 98.38 94 ALA A O 1
ATOM 691 N N . ILE A 1 95 ? -6.873 -2.357 2.300 1.00 98.19 95 ILE A N 1
ATOM 692 C CA . ILE A 1 95 ? -7.066 -3.537 3.150 1.00 98.19 95 ILE A CA 1
ATOM 693 C C . ILE A 1 95 ? -7.873 -4.569 2.364 1.00 98.19 95 ILE A C 1
ATOM 695 O O . ILE A 1 95 ? -8.855 -4.206 1.711 1.00 98.19 95 ILE A O 1
ATOM 699 N N . ASP A 1 96 ? -7.437 -5.826 2.383 1.00 97.81 96 ASP A N 1
ATOM 700 C CA . ASP A 1 96 ? -8.097 -6.920 1.667 1.00 97.81 96 ASP A CA 1
ATOM 701 C C . ASP A 1 96 ? -9.136 -7.669 2.518 1.00 97.81 96 ASP A C 1
ATOM 703 O O . ASP A 1 96 ? -9.341 -7.364 3.691 1.00 97.81 96 ASP A O 1
ATOM 707 N N . GLY A 1 97 ? -9.829 -8.653 1.932 1.00 96.25 97 GLY A N 1
ATOM 708 C CA . GLY A 1 97 ? -10.886 -9.401 2.631 1.00 96.25 97 GLY A CA 1
ATOM 709 C C . GLY A 1 97 ? -10.432 -10.262 3.816 1.00 96.25 97 GLY A C 1
ATOM 710 O O . GLY A 1 97 ? -11.284 -10.738 4.568 1.00 96.25 97 GLY A O 1
ATOM 711 N N . ASN A 1 98 ? -9.123 -10.450 3.986 1.00 96.88 98 ASN A N 1
ATOM 712 C CA . ASN A 1 98 ? -8.494 -11.134 5.115 1.00 96.88 98 ASN A CA 1
ATOM 713 C C . ASN A 1 98 ? -7.827 -10.135 6.082 1.00 96.88 98 ASN A C 1
ATOM 715 O O . ASN A 1 98 ? -7.000 -10.518 6.907 1.00 96.88 98 ASN A O 1
ATOM 719 N N . ASP A 1 99 ? -8.173 -8.849 5.981 1.00 97.00 99 ASP A N 1
ATOM 720 C CA . ASP A 1 99 ? -7.568 -7.727 6.699 1.00 97.00 99 ASP A CA 1
ATOM 721 C C . ASP A 1 99 ? -6.087 -7.475 6.393 1.00 97.00 99 ASP A C 1
ATOM 723 O O . ASP A 1 99 ? -5.453 -6.693 7.102 1.00 97.00 99 ASP A O 1
ATOM 727 N N . GLN A 1 100 ? -5.523 -8.082 5.345 1.00 97.94 100 GLN A N 1
ATOM 728 C CA . GLN A 1 100 ? -4.122 -7.871 4.986 1.00 97.94 100 GLN A CA 1
ATOM 729 C C . GLN A 1 100 ? -3.903 -6.477 4.397 1.00 97.94 100 GLN A C 1
ATOM 731 O O . GLN A 1 100 ? -4.778 -5.912 3.736 1.00 97.94 100 GLN A O 1
ATOM 736 N N . VAL A 1 101 ? -2.709 -5.922 4.609 1.00 98.62 101 VAL A N 1
ATOM 737 C CA . VAL A 1 101 ? -2.428 -4.504 4.351 1.00 98.62 101 VAL A CA 1
ATOM 738 C C . VAL A 1 101 ? -1.547 -4.356 3.117 1.00 98.62 101 VAL A C 1
ATOM 740 O O . VAL A 1 101 ? -0.414 -4.835 3.101 1.00 98.62 101 VAL A O 1
ATOM 743 N N . TRP A 1 102 ? -2.040 -3.647 2.103 1.00 98.69 102 TRP A N 1
ATOM 744 C CA . TRP A 1 102 ? -1.365 -3.427 0.822 1.00 98.69 102 TRP A CA 1
ATOM 745 C C . TRP A 1 102 ? -0.967 -1.965 0.659 1.00 98.69 102 TRP A C 1
ATOM 747 O O . TRP A 1 102 ? -1.812 -1.076 0.752 1.00 98.69 102 TRP A O 1
ATOM 757 N N . ILE A 1 103 ? 0.312 -1.706 0.393 1.00 98.00 103 ILE A N 1
ATOM 758 C CA . ILE A 1 103 ? 0.889 -0.359 0.386 1.00 98.00 103 ILE A CA 1
ATOM 759 C C . ILE A 1 103 ? 1.547 -0.073 -0.960 1.00 98.00 103 ILE A C 1
ATOM 761 O O . ILE A 1 103 ? 2.391 -0.837 -1.419 1.00 98.00 103 ILE A O 1
ATOM 765 N N . GLY A 1 104 ? 1.179 1.049 -1.576 1.00 95.56 104 GLY A N 1
ATOM 766 C CA . GLY A 1 104 ? 1.804 1.551 -2.795 1.00 95.56 104 GLY A CA 1
ATOM 767 C C . GLY A 1 104 ? 2.928 2.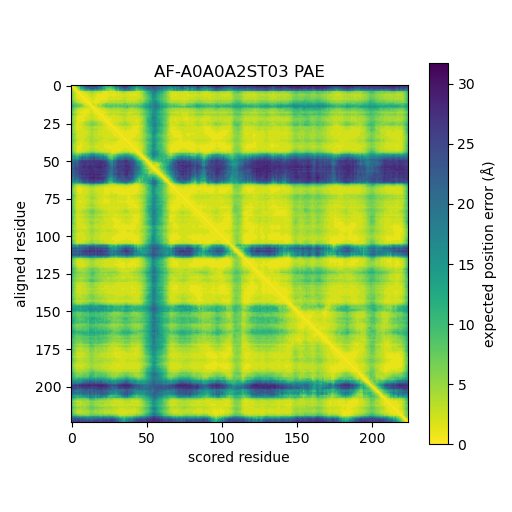513 -2.441 1.00 95.56 104 GLY A C 1
ATOM 768 O O . GLY A 1 104 ? 2.676 3.535 -1.788 1.00 95.56 104 GLY A O 1
ATOM 769 N N . ASN A 1 105 ? 4.149 2.191 -2.863 1.00 91.38 105 ASN A N 1
ATOM 770 C CA . ASN A 1 105 ? 5.336 2.977 -2.549 1.00 91.38 105 ASN A CA 1
ATOM 771 C C . ASN A 1 105 ? 5.633 3.989 -3.655 1.00 91.38 105 ASN A C 1
ATOM 773 O O . ASN A 1 105 ? 5.676 3.664 -4.848 1.00 91.38 105 ASN A O 1
ATOM 777 N N . PHE A 1 106 ? 5.850 5.239 -3.248 1.00 85.38 106 PHE A N 1
ATOM 778 C CA . PHE A 1 106 ? 6.159 6.316 -4.173 1.00 85.38 106 PHE A CA 1
ATOM 779 C C . PHE A 1 106 ? 7.663 6.493 -4.356 1.00 85.38 106 PHE A C 1
ATOM 781 O O . PHE A 1 106 ? 8.097 6.552 -5.495 1.00 85.38 106 PHE A O 1
ATOM 788 N N . GLU A 1 107 ? 8.429 6.539 -3.258 1.00 76.38 107 GLU A N 1
ATOM 789 C CA . GLU A 1 107 ? 9.874 6.833 -3.198 1.00 76.38 107 GLU A CA 1
ATOM 790 C C . GLU A 1 107 ? 10.321 8.126 -3.939 1.00 76.38 107 GLU A C 1
ATOM 792 O O . GLU A 1 107 ? 9.776 8.549 -4.959 1.00 76.38 107 GLU A O 1
ATOM 797 N N . ILE A 1 108 ? 11.340 8.814 -3.422 1.00 59.91 108 ILE A N 1
ATOM 798 C CA . ILE A 1 108 ? 12.051 9.874 -4.156 1.00 59.91 108 ILE A CA 1
ATOM 799 C C . ILE A 1 108 ? 13.537 9.502 -4.230 1.00 59.91 108 ILE A C 1
ATOM 801 O O . ILE A 1 108 ? 14.078 8.943 -3.286 1.00 59.91 108 ILE A O 1
ATOM 805 N N . GLU A 1 109 ? 14.157 9.741 -5.384 1.00 50.22 109 GLU A N 1
ATOM 806 C CA . GLU A 1 109 ? 15.462 9.201 -5.799 1.00 50.22 109 GLU A CA 1
ATOM 807 C C . GLU A 1 109 ? 16.645 9.375 -4.822 1.00 50.22 109 GLU A C 1
ATOM 809 O O . GLU A 1 109 ? 16.748 10.394 -4.139 1.00 50.22 109 GLU A O 1
ATOM 814 N N . ASN A 1 110 ? 17.558 8.384 -4.879 1.00 46.62 110 ASN A N 1
ATOM 815 C CA . ASN A 1 110 ? 19.018 8.359 -4.589 1.00 46.62 110 ASN A CA 1
ATOM 816 C C . ASN A 1 110 ? 19.518 7.063 -3.921 1.00 46.62 110 ASN A C 1
ATOM 818 O O . ASN A 1 110 ? 20.680 6.955 -3.537 1.00 46.62 110 ASN A O 1
ATOM 822 N N . LEU A 1 111 ? 18.683 6.033 -3.863 1.00 49.06 111 LEU A N 1
ATOM 823 C CA . LEU A 1 111 ? 19.092 4.638 -3.690 1.00 49.06 111 LEU A CA 1
ATOM 824 C C . LEU A 1 111 ? 18.630 3.871 -4.941 1.00 49.06 111 LEU A C 1
ATOM 826 O O . LEU A 1 111 ? 17.802 4.423 -5.668 1.00 49.06 111 LEU A O 1
ATOM 830 N N . PRO A 1 112 ? 19.168 2.678 -5.281 1.00 53.94 112 PRO A N 1
ATOM 831 C CA . PRO A 1 112 ? 18.690 1.937 -6.449 1.00 53.94 112 PRO A CA 1
ATOM 832 C C . PRO A 1 112 ? 17.166 1.834 -6.369 1.00 53.94 112 PRO A C 1
ATOM 834 O O . PRO A 1 112 ? 16.647 1.204 -5.448 1.00 53.94 112 PRO A O 1
ATOM 837 N N . THR A 1 113 ? 16.499 2.521 -7.293 1.00 54.59 113 THR A N 1
ATOM 838 C CA . THR A 1 113 ? 15.063 2.799 -7.320 1.00 54.59 113 THR A CA 1
ATOM 839 C C . THR A 1 113 ? 14.284 1.494 -7.302 1.00 54.59 113 THR A C 1
ATOM 841 O O . THR A 1 113 ? 14.514 0.611 -8.134 1.00 54.59 113 THR A O 1
ATOM 844 N N . LYS A 1 114 ? 13.378 1.331 -6.330 1.00 65.81 114 LYS A N 1
ATOM 845 C CA . LYS A 1 114 ? 12.557 0.117 -6.207 1.00 65.81 114 LYS A CA 1
ATOM 846 C C . LYS A 1 114 ? 11.112 0.482 -5.899 1.00 65.81 114 LYS A C 1
ATOM 848 O O . LYS A 1 114 ? 10.580 0.152 -4.839 1.00 65.81 114 LYS A O 1
ATOM 853 N N . PHE A 1 115 ? 10.455 1.114 -6.877 1.00 80.25 115 PHE A N 1
ATOM 854 C CA . PHE A 1 115 ? 8.998 1.268 -6.870 1.00 80.25 115 PHE A CA 1
ATOM 855 C C . PHE A 1 115 ? 8.371 -0.114 -6.722 1.00 80.25 115 PHE A C 1
ATOM 857 O O . PHE A 1 115 ? 8.663 -1.033 -7.495 1.00 80.25 115 PHE A O 1
ATOM 864 N N . SER A 1 116 ? 7.563 -0.273 -5.689 1.00 90.25 116 SER A N 1
ATOM 865 C CA . SER A 1 116 ? 7.169 -1.587 -5.210 1.00 90.25 116 SER A CA 1
ATOM 866 C C . SER A 1 116 ? 5.853 -1.519 -4.463 1.00 90.25 116 SER A C 1
ATOM 868 O O . SER A 1 116 ? 5.504 -0.487 -3.902 1.00 90.25 116 SER A O 1
ATOM 870 N N . VAL A 1 117 ? 5.150 -2.643 -4.406 1.00 95.56 117 VAL A N 1
ATOM 871 C CA . VAL A 1 117 ? 4.005 -2.804 -3.507 1.00 95.56 117 VAL A CA 1
ATOM 872 C C . VAL A 1 117 ? 4.461 -3.549 -2.259 1.00 95.56 117 VAL A C 1
ATOM 874 O O . VAL A 1 117 ? 4.979 -4.661 -2.376 1.00 95.56 117 VAL A O 1
ATOM 877 N N . SER A 1 118 ? 4.262 -2.981 -1.071 1.00 96.75 118 SER A N 1
ATOM 878 C CA . SER A 1 118 ? 4.458 -3.718 0.184 1.00 96.75 118 SER A CA 1
ATOM 879 C C . SER A 1 118 ? 3.171 -4.427 0.596 1.00 96.75 118 SER A C 1
ATOM 881 O O . SER A 1 118 ? 2.070 -3.948 0.328 1.00 96.75 118 SER A O 1
ATOM 883 N N . HIS A 1 119 ? 3.315 -5.563 1.269 1.00 98.25 119 HIS A N 1
ATOM 884 C CA . HIS A 1 119 ? 2.213 -6.364 1.785 1.00 98.25 119 HIS A CA 1
ATOM 885 C C . HIS A 1 119 ? 2.558 -6.804 3.206 1.00 98.25 119 HIS A C 1
ATOM 887 O O . HIS A 1 119 ? 3.573 -7.474 3.413 1.00 98.25 119 HIS A O 1
ATOM 893 N N . LEU A 1 120 ? 1.742 -6.407 4.179 1.00 98.62 120 LEU A N 1
ATOM 894 C CA . LEU A 1 120 ? 1.905 -6.783 5.580 1.00 98.62 120 LEU A CA 1
ATOM 895 C C . LEU A 1 120 ? 0.777 -7.707 6.023 1.00 98.62 120 LEU A C 1
ATOM 897 O O . LEU A 1 120 ? -0.364 -7.566 5.578 1.00 98.62 120 LEU A O 1
ATOM 901 N N . CYS A 1 121 ? 1.110 -8.586 6.964 1.00 98.19 121 CYS A N 1
ATOM 902 C CA . CYS A 1 121 ? 0.129 -9.314 7.742 1.00 98.19 121 CYS A CA 1
ATOM 903 C C . CYS A 1 121 ? -0.775 -8.323 8.491 1.00 98.19 121 CYS A C 1
ATOM 905 O O . CYS A 1 121 ? -0.307 -7.370 9.110 1.00 98.19 121 CYS A O 1
ATOM 907 N N . GLY A 1 122 ? -2.076 -8.537 8.424 1.00 96.38 122 GLY A N 1
ATOM 908 C CA . GLY A 1 122 ? -3.100 -7.672 8.966 1.00 96.38 122 GLY A CA 1
ATOM 909 C C . GLY A 1 122 ? -3.622 -8.116 10.319 1.00 96.38 122 GLY A C 1
ATOM 910 O O . GLY A 1 122 ? -2.975 -8.855 11.065 1.00 96.38 122 GLY A O 1
ATOM 911 N N . ASN A 1 123 ? -4.830 -7.668 10.651 1.00 93.81 123 ASN A N 1
ATOM 912 C CA . ASN A 1 123 ? -5.435 -7.912 11.959 1.00 93.81 123 ASN A CA 1
ATOM 913 C C . ASN A 1 123 ? -6.104 -9.301 12.092 1.00 93.81 123 ASN A C 1
ATOM 915 O O . ASN A 1 123 ? -6.687 -9.622 13.126 1.00 93.81 123 ASN A O 1
ATOM 919 N N . GLN A 1 124 ? -5.960 -10.175 11.091 1.00 93.50 124 GLN A N 1
ATOM 920 C CA . GLN A 1 124 ? -6.323 -11.593 11.188 1.00 93.50 124 GLN A CA 1
ATOM 921 C C . GLN A 1 124 ? -5.088 -12.492 11.014 1.00 93.50 124 GLN A C 1
ATOM 923 O O . GLN A 1 124 ? -4.930 -13.102 9.955 1.00 93.50 124 GLN A O 1
ATOM 928 N N . PRO A 1 125 ? -4.228 -12.656 12.043 1.00 90.50 125 PRO A N 1
ATOM 929 C CA . PRO A 1 125 ? -3.000 -13.456 11.937 1.00 90.50 125 PRO A CA 1
ATOM 930 C C . PRO A 1 125 ? -3.213 -14.897 11.457 1.00 90.50 125 PRO A C 1
ATOM 932 O O . PRO A 1 125 ? -2.339 -15.475 10.823 1.00 90.50 125 PRO A O 1
ATOM 935 N N . ALA A 1 126 ? -4.395 -15.474 11.702 1.00 93.00 126 ALA A N 1
ATOM 936 C CA . ALA A 1 126 ? -4.761 -16.805 11.211 1.00 93.00 126 ALA A CA 1
ATOM 937 C C . ALA A 1 126 ? -4.809 -16.913 9.672 1.00 93.00 126 ALA A C 1
ATOM 939 O O . ALA A 1 126 ? -4.757 -18.019 9.139 1.00 93.00 126 ALA A O 1
ATOM 940 N N . THR A 1 127 ? -4.914 -15.786 8.965 1.00 94.25 127 THR A N 1
ATOM 941 C CA . THR A 1 127 ? -4.897 -15.705 7.495 1.00 94.25 127 THR A CA 1
ATOM 942 C C . THR A 1 127 ? -3.510 -15.375 6.934 1.00 94.25 127 THR A C 1
ATOM 944 O O . THR A 1 127 ? -3.321 -15.352 5.717 1.00 94.25 127 THR A O 1
ATOM 947 N N . CYS A 1 128 ? -2.532 -15.114 7.805 1.00 95.56 128 CYS A N 1
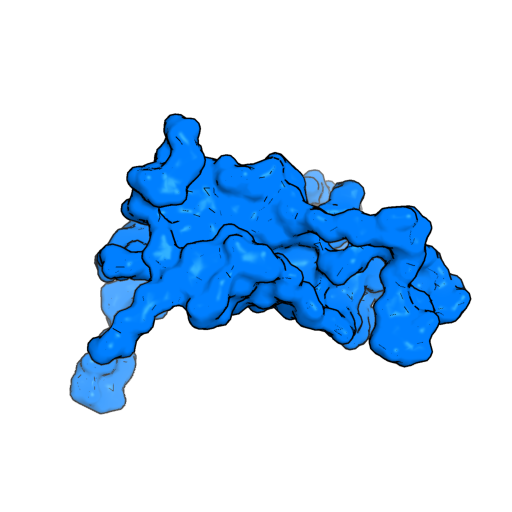ATOM 948 C CA . CYS A 1 128 ? -1.162 -14.821 7.415 1.00 95.56 128 CYS A CA 1
ATOM 949 C C . CYS A 1 128 ? -0.350 -16.108 7.207 1.00 95.56 128 CYS A C 1
ATOM 951 O O . CYS A 1 128 ? -0.699 -17.166 7.742 1.00 95.56 128 CYS A O 1
ATOM 953 N N . PRO A 1 129 ? 0.763 -16.039 6.451 1.00 95.88 129 PRO A N 1
ATOM 954 C CA . PRO A 1 129 ? 1.736 -17.121 6.403 1.00 95.88 129 PRO A CA 1
ATOM 955 C C . PRO A 1 129 ? 2.131 -17.611 7.811 1.00 95.88 129 PRO A C 1
ATOM 957 O O . PRO A 1 129 ? 2.253 -16.791 8.727 1.00 95.88 129 PRO A O 1
ATOM 960 N N . PRO A 1 130 ? 2.355 -18.927 8.007 1.00 96.00 130 PRO A N 1
ATOM 961 C CA . PRO A 1 130 ? 2.654 -19.479 9.323 1.00 96.00 130 PRO A CA 1
ATOM 962 C C . PRO A 1 130 ? 3.829 -18.778 10.013 1.00 96.00 130 PRO A C 1
ATOM 964 O O . PRO A 1 130 ? 4.909 -18.650 9.439 1.00 96.00 130 PRO A O 1
ATOM 967 N N . GLY A 1 131 ? 3.619 -18.374 11.267 1.00 94.81 131 GLY A N 1
ATOM 968 C CA . GLY A 1 131 ? 4.634 -17.720 12.096 1.00 94.81 131 GLY A CA 1
ATOM 969 C C . GLY A 1 131 ? 4.669 -16.194 11.995 1.00 94.81 131 GLY A C 1
ATOM 970 O O . GLY A 1 131 ? 5.443 -15.587 12.730 1.00 94.81 131 GLY A O 1
ATOM 971 N N . LEU A 1 132 ? 3.838 -15.585 11.143 1.00 97.38 132 LEU A N 1
ATOM 972 C CA . LEU A 1 132 ? 3.701 -14.132 11.060 1.00 97.38 132 LEU A CA 1
ATOM 973 C C . LEU A 1 132 ? 2.594 -13.608 11.983 1.00 97.38 132 LEU A C 1
ATOM 975 O O . LEU A 1 132 ? 1.550 -14.237 12.164 1.00 97.38 132 LEU A O 1
ATOM 979 N N . ASN A 1 133 ? 2.834 -12.428 12.541 1.00 97.06 133 ASN A N 1
ATOM 980 C CA . ASN A 1 133 ? 1.934 -11.657 13.386 1.00 97.06 133 ASN A CA 1
ATOM 981 C C . ASN A 1 133 ? 1.515 -10.366 12.674 1.00 97.06 133 ASN A C 1
ATOM 983 O O . ASN A 1 133 ? 2.095 -9.973 11.664 1.00 97.06 133 ASN A O 1
ATOM 987 N N . THR A 1 134 ? 0.521 -9.668 13.224 1.00 97.62 134 THR A N 1
ATOM 988 C CA . THR A 1 134 ? 0.042 -8.390 12.681 1.00 97.62 134 THR A CA 1
ATOM 989 C C . THR A 1 134 ? 1.178 -7.383 12.495 1.00 97.62 134 THR A C 1
ATOM 991 O O . THR A 1 134 ? 1.874 -7.015 13.442 1.00 97.62 134 THR A O 1
ATOM 994 N N . GLY A 1 135 ? 1.309 -6.909 11.259 1.00 97.56 135 GLY A N 1
ATOM 995 C CA . GLY A 1 135 ? 2.324 -5.981 10.782 1.00 97.56 135 GLY A CA 1
ATOM 996 C C . GLY A 1 135 ? 3.603 -6.621 10.258 1.00 97.56 135 GLY A C 1
ATOM 997 O O . GLY A 1 135 ? 4.409 -5.914 9.649 1.00 97.56 135 GLY A O 1
ATOM 998 N N . ASP A 1 136 ? 3.794 -7.931 10.445 1.00 98.19 136 ASP A N 1
ATOM 999 C CA . ASP A 1 136 ? 4.947 -8.623 9.876 1.00 98.19 136 ASP A CA 1
ATOM 1000 C C . ASP A 1 136 ? 4.875 -8.592 8.341 1.00 98.19 136 ASP A C 1
ATOM 1002 O O . ASP A 1 136 ? 3.800 -8.771 7.756 1.00 98.19 136 ASP A O 1
ATOM 1006 N N . PRO A 1 137 ? 6.004 -8.368 7.651 1.00 97.69 137 PRO A N 1
ATOM 1007 C CA . PRO A 1 137 ? 6.007 -8.280 6.203 1.00 97.69 137 PRO A CA 1
ATOM 1008 C C . PRO A 1 137 ? 5.771 -9.646 5.555 1.00 97.69 137 PRO A C 1
ATOM 1010 O O . PRO A 1 137 ? 6.486 -10.612 5.818 1.00 97.69 137 PRO A O 1
ATOM 1013 N N . ILE A 1 138 ? 4.789 -9.697 4.656 1.00 97.94 138 ILE A N 1
ATOM 1014 C CA . ILE A 1 138 ? 4.572 -10.812 3.727 1.00 97.94 138 ILE A CA 1
ATOM 1015 C C . ILE A 1 138 ? 5.402 -10.584 2.458 1.00 97.94 138 ILE A C 1
ATOM 1017 O O . ILE A 1 138 ? 5.961 -11.526 1.897 1.00 97.94 138 ILE A O 1
ATOM 1021 N N . SER A 1 139 ? 5.499 -9.333 1.999 1.00 96.94 139 SER A N 1
ATOM 1022 C CA . SER A 1 139 ? 6.374 -8.970 0.885 1.00 96.94 139 SER A CA 1
ATOM 1023 C C . SER A 1 139 ? 7.860 -9.050 1.273 1.00 96.94 139 SER A C 1
ATOM 1025 O O . SER A 1 139 ? 8.218 -8.876 2.442 1.00 96.94 139 SER A O 1
ATOM 1027 N N . PRO A 1 140 ? 8.767 -9.257 0.298 1.00 93.94 14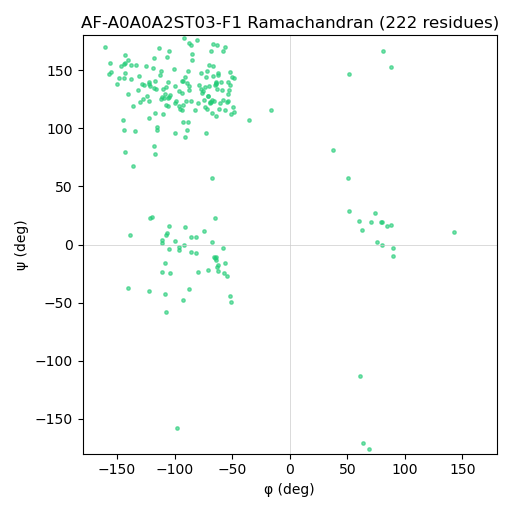0 PRO A N 1
ATOM 1028 C CA . PRO A 1 140 ? 10.208 -9.195 0.535 1.00 93.94 140 PRO A CA 1
ATOM 1029 C C . PRO A 1 140 ? 10.660 -7.837 1.104 1.00 93.94 140 PRO A C 1
ATOM 1031 O O . PRO A 1 140 ? 9.939 -6.847 0.976 1.00 93.94 140 PRO A O 1
ATOM 1034 N N . PRO A 1 141 ? 11.900 -7.720 1.621 1.00 89.94 141 PRO A N 1
ATOM 1035 C CA . PRO A 1 141 ? 12.441 -6.451 2.127 1.00 89.94 141 PRO A CA 1
ATOM 1036 C C . PRO A 1 141 ? 12.446 -5.284 1.127 1.00 89.94 141 PRO A C 1
ATOM 1038 O O . PRO A 1 141 ? 12.626 -4.144 1.531 1.00 89.94 141 PRO A O 1
ATOM 1041 N N . ILE A 1 142 ? 12.274 -5.561 -0.168 1.00 86.25 142 ILE A N 1
ATOM 1042 C CA . ILE A 1 142 ? 12.211 -4.565 -1.248 1.00 86.25 142 ILE A CA 1
ATOM 1043 C C . ILE A 1 142 ? 10.798 -4.385 -1.824 1.00 86.25 142 ILE A C 1
ATOM 1045 O O . ILE A 1 142 ? 10.644 -3.758 -2.868 1.00 86.25 142 ILE A O 1
ATOM 1049 N N . GLY A 1 143 ? 9.789 -4.990 -1.195 1.00 91.94 143 GLY A N 1
ATOM 1050 C CA . GLY A 1 143 ? 8.432 -5.074 -1.721 1.00 91.94 143 GLY A CA 1
ATOM 1051 C C . GLY A 1 143 ? 8.325 -5.982 -2.950 1.00 91.94 143 GLY A C 1
ATOM 1052 O O . GLY A 1 143 ? 9.282 -6.636 -3.373 1.00 91.94 143 GLY A O 1
ATOM 1053 N N . TYR A 1 144 ? 7.131 -6.036 -3.531 1.00 93.06 144 TYR A N 1
ATOM 1054 C CA . TYR A 1 144 ? 6.895 -6.659 -4.827 1.00 93.06 144 TYR A CA 1
ATOM 1055 C C . TYR A 1 144 ? 7.253 -5.683 -5.945 1.00 93.06 144 TYR A C 1
ATOM 1057 O O . TYR A 1 144 ? 6.617 -4.640 -6.099 1.00 93.06 144 TYR A O 1
ATOM 1065 N N . THR A 1 145 ? 8.263 -6.038 -6.733 1.00 89.12 145 THR A N 1
ATOM 1066 C CA . THR A 1 145 ? 8.664 -5.329 -7.952 1.00 89.12 145 THR A CA 1
ATOM 1067 C C . THR A 1 145 ? 8.227 -6.114 -9.188 1.00 89.12 145 THR A C 1
ATOM 1069 O O . THR A 1 145 ? 7.844 -7.282 -9.100 1.00 89.12 145 THR A O 1
ATOM 1072 N N . LEU A 1 146 ? 8.278 -5.475 -10.358 1.00 87.06 146 LEU A N 1
ATOM 1073 C CA . LEU A 1 146 ? 7.973 -6.130 -11.627 1.00 87.06 146 LEU A CA 1
ATOM 1074 C C . LEU A 1 146 ? 9.241 -6.358 -12.453 1.00 87.06 146 LEU A C 1
ATOM 1076 O O . LEU A 1 146 ? 10.048 -5.434 -12.587 1.00 87.06 146 LEU A O 1
ATOM 1080 N N . PRO A 1 147 ? 9.417 -7.548 -13.056 1.00 82.31 147 PRO A N 1
ATOM 1081 C CA . PRO A 1 147 ? 10.480 -7.751 -14.020 1.00 82.31 147 PRO A CA 1
ATOM 1082 C C . PRO A 1 147 ? 10.168 -6.971 -15.301 1.00 82.31 147 PRO A C 1
ATOM 1084 O O . PRO A 1 147 ? 9.066 -7.042 -15.837 1.00 82.31 147 PRO A O 1
ATOM 1087 N N . SER A 1 148 ? 11.172 -6.296 -15.848 1.00 79.44 148 SER A N 1
ATOM 1088 C CA . SER A 1 148 ? 11.137 -5.801 -17.230 1.00 79.44 148 SER A CA 1
ATOM 1089 C C . SER A 1 148 ? 11.594 -6.853 -18.248 1.00 79.44 148 SER A C 1
ATOM 1091 O O . SER A 1 148 ? 11.564 -6.614 -19.452 1.00 79.44 148 SER A O 1
ATOM 1093 N N . ALA A 1 149 ? 12.087 -8.003 -17.767 1.00 78.00 149 ALA A N 1
ATOM 1094 C CA . ALA A 1 149 ? 12.776 -9.023 -18.562 1.00 78.00 149 ALA A CA 1
ATOM 1095 C C . ALA A 1 149 ? 13.934 -8.454 -19.415 1.00 78.00 149 ALA A C 1
ATOM 1097 O O . ALA A 1 149 ? 14.241 -8.971 -20.486 1.00 78.00 149 ALA A O 1
ATOM 1098 N N . GLY A 1 150 ? 14.560 -7.362 -18.956 1.00 78.62 150 GLY A N 1
ATOM 1099 C CA . GLY A 1 150 ? 15.622 -6.663 -19.686 1.00 78.62 150 GLY A CA 1
ATOM 1100 C C . GLY A 1 150 ? 15.127 -5.813 -20.860 1.00 78.62 150 GLY A C 1
ATOM 1101 O O . GLY A 1 150 ? 15.943 -5.212 -21.553 1.00 78.62 150 GLY A O 1
ATOM 1102 N N . SER A 1 151 ? 13.813 -5.738 -21.085 1.00 87.12 151 SER A N 1
ATOM 1103 C CA . SER A 1 151 ? 13.214 -4.876 -22.103 1.00 87.12 151 SER A CA 1
ATOM 1104 C C . SER A 1 151 ? 12.908 -3.502 -21.527 1.00 87.12 151 SER A C 1
ATOM 1106 O O . SER A 1 151 ? 12.428 -3.369 -20.405 1.00 87.12 151 SER A O 1
ATOM 1108 N N . GLN A 1 152 ? 13.179 -2.461 -22.303 1.00 89.00 152 GLN A N 1
ATOM 1109 C CA . GLN A 1 152 ? 12.845 -1.100 -21.910 1.00 89.00 152 GLN A CA 1
ATOM 1110 C C . GLN A 1 152 ? 11.324 -0.928 -21.790 1.00 89.00 152 GLN A C 1
ATOM 1112 O O . GLN A 1 152 ? 10.569 -1.418 -22.628 1.00 89.00 152 GLN A O 1
ATOM 1117 N N . VAL A 1 153 ? 10.880 -0.194 -20.770 1.00 87.62 153 VAL A N 1
ATOM 1118 C CA . VAL A 1 153 ? 9.469 0.157 -20.588 1.00 87.62 153 VAL A CA 1
ATOM 1119 C C . VAL A 1 153 ? 9.050 1.183 -21.644 1.00 87.62 153 VAL A C 1
ATOM 1121 O O . VAL A 1 153 ? 9.694 2.228 -21.809 1.00 87.62 153 VAL A O 1
ATOM 1124 N N . LEU A 1 154 ? 7.962 0.875 -22.351 1.00 87.00 154 LE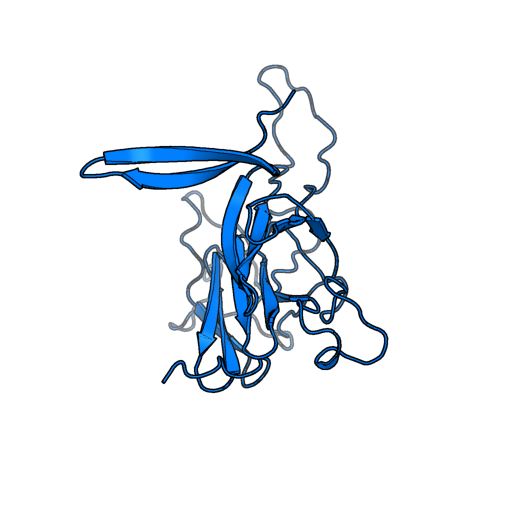U A N 1
ATOM 1125 C CA . LEU A 1 154 ? 7.364 1.712 -23.388 1.00 87.00 154 LEU A CA 1
ATOM 1126 C C . LEU A 1 154 ? 5.994 2.225 -22.931 1.00 87.00 154 LEU A C 1
ATOM 1128 O O . LEU A 1 154 ? 5.254 1.512 -22.256 1.00 87.00 154 LEU A O 1
ATOM 1132 N N . LEU A 1 155 ? 5.659 3.445 -23.342 1.00 83.25 155 LEU A N 1
ATOM 1133 C CA . LEU A 1 155 ? 4.323 4.024 -23.224 1.00 83.25 155 LEU A CA 1
ATOM 1134 C C . LEU A 1 155 ? 3.348 3.287 -24.162 1.00 83.25 155 LEU A C 1
ATOM 1136 O O . LEU A 1 155 ? 3.761 2.621 -25.116 1.00 83.25 155 LEU A O 1
ATOM 1140 N N . ALA A 1 156 ? 2.041 3.497 -23.981 1.00 81.44 156 ALA A N 1
ATOM 1141 C CA . ALA A 1 156 ? 1.005 2.878 -24.823 1.00 81.44 156 ALA A CA 1
ATOM 1142 C C . ALA A 1 156 ? 1.143 3.183 -26.334 1.00 81.44 156 ALA A C 1
ATOM 1144 O O . ALA A 1 156 ? 0.693 2.405 -27.173 1.00 81.44 156 ALA A O 1
ATOM 1145 N N . ASN A 1 157 ? 1.784 4.299 -26.698 1.00 84.31 157 ASN A N 1
ATOM 1146 C CA . ASN A 1 157 ? 2.066 4.678 -28.088 1.00 84.31 157 ASN A CA 1
ATOM 1147 C C . ASN A 1 157 ? 3.375 4.074 -28.650 1.00 84.31 157 ASN A C 1
ATOM 1149 O O . ASN A 1 157 ? 3.801 4.451 -29.741 1.00 84.31 157 ASN A O 1
ATOM 1153 N N . GLY A 1 158 ? 4.034 3.182 -27.902 1.00 87.94 158 GLY A N 1
ATOM 1154 C CA . GLY A 1 158 ? 5.287 2.523 -28.275 1.00 87.94 158 GLY A CA 1
ATOM 1155 C C . GLY A 1 158 ? 6.553 3.357 -28.056 1.00 87.94 158 GLY A C 1
ATOM 1156 O O . GLY A 1 158 ? 7.648 2.872 -28.331 1.00 87.94 158 GLY A O 1
ATOM 1157 N N . GLN A 1 159 ? 6.444 4.596 -27.570 1.00 88.00 159 GLN A N 1
ATOM 1158 C CA . GLN A 1 159 ? 7.615 5.421 -27.263 1.00 88.00 159 GLN A CA 1
ATOM 1159 C C . GLN A 1 159 ? 8.271 4.988 -25.944 1.00 88.00 159 GLN A C 1
ATOM 1161 O O . GLN A 1 159 ? 7.566 4.595 -25.018 1.00 88.00 159 GLN A O 1
ATOM 1166 N N . PRO A 1 160 ? 9.600 5.113 -25.799 1.00 87.38 160 PRO A N 1
ATOM 1167 C CA . PRO A 1 160 ? 10.280 4.975 -24.514 1.00 87.38 160 PRO A CA 1
ATOM 1168 C C . PRO A 1 160 ? 9.680 5.813 -23.382 1.00 87.38 160 PRO A C 1
ATOM 1170 O O . PRO A 1 160 ? 9.333 6.978 -23.592 1.00 87.38 160 PRO A O 1
ATOM 1173 N N . LEU A 1 161 ? 9.677 5.273 -22.156 1.00 82.06 161 LEU A N 1
ATOM 1174 C CA . LEU A 1 161 ? 9.169 5.978 -20.970 1.00 82.06 161 LEU A CA 1
ATOM 1175 C C . LEU A 1 161 ? 9.783 7.379 -20.786 1.00 82.06 161 LEU A C 1
ATOM 1177 O O . LEU A 1 161 ? 9.063 8.352 -20.546 1.00 82.06 161 LEU A O 1
ATOM 1181 N N . ASN A 1 162 ? 11.102 7.493 -20.954 1.00 79.94 162 ASN A N 1
ATOM 1182 C CA . ASN A 1 162 ? 11.851 8.749 -20.822 1.00 79.94 162 ASN A CA 1
ATOM 1183 C C . ASN A 1 162 ? 11.988 9.518 -22.154 1.00 79.94 162 ASN A C 1
ATOM 1185 O O . ASN A 1 162 ? 12.798 10.435 -22.262 1.00 79.94 162 ASN A O 1
ATOM 1189 N N . GLY A 1 163 ? 11.199 9.158 -23.170 1.00 82.44 163 GLY A N 1
ATOM 1190 C CA . GLY A 1 163 ? 11.265 9.733 -24.512 1.00 82.44 163 GLY A CA 1
ATOM 1191 C C . GLY A 1 163 ? 12.379 9.136 -25.386 1.00 82.44 163 GLY A C 1
ATOM 1192 O O . GLY A 1 163 ? 13.276 8.456 -24.886 1.00 82.44 163 GLY A O 1
ATOM 1193 N N . PRO A 1 164 ? 12.343 9.386 -26.708 1.00 83.56 164 PRO A N 1
ATOM 1194 C CA . PRO A 1 164 ? 13.204 8.718 -27.692 1.00 83.56 164 PRO A CA 1
ATOM 1195 C C . PRO A 1 164 ? 14.707 8.977 -27.507 1.00 83.56 164 PRO A C 1
ATOM 1197 O O . PRO A 1 164 ? 15.516 8.168 -27.946 1.00 83.56 164 PRO A O 1
ATOM 1200 N N . ASN A 1 165 ? 15.078 10.075 -26.841 1.00 82.75 165 ASN A N 1
ATOM 1201 C CA . ASN A 1 165 ? 16.472 10.447 -26.565 1.00 82.75 165 ASN A CA 1
ATOM 1202 C C . ASN A 1 165 ? 16.837 10.342 -25.071 1.00 82.75 165 ASN A C 1
ATOM 1204 O O . ASN A 1 165 ? 17.928 10.749 -24.679 1.00 82.75 165 ASN A O 1
ATOM 1208 N N . GLY A 1 166 ? 15.915 9.867 -24.228 1.00 78.44 166 GLY A N 1
ATOM 1209 C CA . GLY A 1 166 ? 16.144 9.707 -22.795 1.00 78.44 166 GLY A CA 1
ATOM 1210 C C . GLY A 1 166 ? 16.820 8.374 -22.454 1.00 78.44 166 GLY A C 1
ATOM 1211 O O . GLY A 1 166 ? 16.816 7.448 -23.269 1.00 78.44 166 GLY A O 1
ATOM 1212 N N . PRO A 1 167 ? 17.380 8.234 -21.238 1.00 81.88 167 PRO A N 1
ATOM 1213 C CA . PRO A 1 167 ? 17.933 6.961 -20.785 1.00 81.88 167 PRO A CA 1
ATOM 1214 C C . PRO A 1 167 ? 16.835 5.886 -20.704 1.00 81.88 167 PRO A C 1
ATOM 1216 O O . PRO A 1 167 ? 15.694 6.208 -20.350 1.00 81.88 167 PRO A O 1
ATOM 1219 N N . PRO A 1 168 ? 17.141 4.607 -20.984 1.00 83.00 168 PRO A N 1
ATOM 1220 C CA . PRO A 1 168 ? 16.157 3.546 -20.844 1.00 83.00 168 PRO A CA 1
ATOM 1221 C C . PRO A 1 168 ? 15.722 3.374 -19.389 1.00 83.00 168 PRO A C 1
ATOM 1223 O O . PRO A 1 168 ? 16.547 3.410 -18.481 1.00 83.00 168 PRO A O 1
ATOM 1226 N N . SER A 1 169 ? 14.418 3.179 -19.176 1.00 82.06 169 SER A N 1
ATOM 1227 C CA . SER A 1 169 ? 13.878 2.731 -17.891 1.00 82.06 169 SER A CA 1
ATOM 1228 C C . SER A 1 169 ? 13.458 1.273 -18.008 1.00 82.06 169 SER A C 1
ATOM 1230 O O . SER A 1 169 ? 12.895 0.850 -19.020 1.00 82.06 169 SER A O 1
ATOM 1232 N N . PHE A 1 170 ? 13.743 0.525 -16.951 1.00 85.56 170 PHE A N 1
ATOM 1233 C CA . PHE A 1 170 ? 13.432 -0.892 -16.797 1.00 85.56 170 PHE A CA 1
ATOM 1234 C C . PHE A 1 170 ? 12.511 -1.116 -15.597 1.00 85.56 170 PHE A C 1
ATOM 1236 O O . PHE A 1 170 ? 12.515 -2.195 -15.011 1.00 85.56 170 PHE A O 1
ATOM 1243 N N . GLU A 1 171 ? 11.761 -0.083 -15.213 1.00 82.69 171 GLU A N 1
ATOM 1244 C CA . GLU A 1 171 ? 10.937 -0.048 -14.009 1.00 82.69 171 GLU A CA 1
ATOM 1245 C C . GLU A 1 171 ? 9.468 0.062 -14.424 1.00 82.69 171 GLU A C 1
ATOM 1247 O O . GLU A 1 171 ? 8.991 1.147 -14.763 1.00 82.69 171 GLU A O 1
ATOM 1252 N N . PRO A 1 172 ? 8.728 -1.059 -14.454 1.00 85.88 172 PRO A N 1
ATOM 1253 C CA . PRO A 1 172 ? 7.330 -1.035 -14.874 1.00 85.88 172 PRO A CA 1
ATOM 1254 C C . PRO A 1 172 ? 6.415 -0.356 -13.843 1.00 85.88 172 PRO A C 1
ATOM 1256 O O . PRO A 1 172 ? 5.323 0.095 -14.182 1.00 85.88 172 PRO A O 1
ATOM 1259 N N . LEU A 1 173 ? 6.851 -0.288 -12.582 1.00 88.94 173 LEU A N 1
ATOM 1260 C CA . LEU A 1 173 ? 6.195 0.470 -11.520 1.00 88.94 173 LEU A CA 1
ATOM 1261 C C . LEU A 1 173 ? 6.807 1.862 -11.423 1.00 88.94 173 LEU A C 1
ATOM 1263 O O . LEU A 1 173 ? 8.016 2.016 -11.556 1.00 88.94 173 LEU A O 1
ATOM 1267 N N . MET A 1 174 ? 5.972 2.870 -11.185 1.00 85.75 174 MET A N 1
ATOM 1268 C CA . MET A 1 174 ? 6.401 4.267 -11.206 1.00 85.75 174 MET A CA 1
ATOM 1269 C C . MET A 1 174 ? 5.649 5.044 -10.131 1.00 85.75 174 MET A C 1
ATOM 1271 O O . MET A 1 174 ? 4.498 5.430 -10.325 1.00 85.75 174 MET A O 1
ATOM 1275 N N . ARG A 1 175 ? 6.304 5.243 -8.986 1.00 84.56 175 ARG A N 1
ATOM 1276 C CA . ARG A 1 175 ? 5.848 6.067 -7.858 1.00 84.56 175 ARG A CA 1
ATOM 1277 C C . ARG A 1 175 ? 4.342 5.991 -7.583 1.00 84.56 175 ARG A C 1
ATOM 1279 O O . ARG A 1 175 ? 3.565 6.844 -8.018 1.00 84.56 175 ARG A O 1
ATOM 1286 N N . GLN A 1 176 ? 3.918 4.946 -6.890 1.00 90.00 176 GLN A N 1
ATOM 1287 C CA . GLN A 1 176 ? 2.503 4.618 -6.762 1.00 90.00 176 GLN A CA 1
ATOM 1288 C C . GLN A 1 176 ? 1.798 5.560 -5.785 1.00 90.00 176 GLN A C 1
ATOM 1290 O O . GLN A 1 176 ? 2.275 5.770 -4.673 1.00 90.00 176 GLN A O 1
ATOM 1295 N N . THR A 1 177 ? 0.645 6.106 -6.175 1.00 90.38 177 THR A N 1
ATOM 1296 C CA . THR A 1 177 ? -0.166 6.981 -5.300 1.00 90.38 177 THR A CA 1
ATOM 1297 C C . THR A 1 177 ? -1.446 6.361 -4.787 1.00 90.38 177 THR A C 1
ATOM 1299 O O . THR A 1 177 ? -2.026 6.879 -3.836 1.00 90.38 177 THR A O 1
ATOM 1302 N N . PHE A 1 178 ? -1.896 5.270 -5.395 1.00 94.00 178 PHE A N 1
ATOM 1303 C CA . PHE A 1 178 ? -3.137 4.621 -5.022 1.00 94.00 178 PHE A CA 1
ATOM 1304 C C . PHE A 1 178 ? -3.011 3.109 -5.137 1.00 94.00 178 PHE A C 1
ATOM 1306 O O . PHE A 1 178 ? -2.281 2.602 -5.993 1.00 94.00 178 PHE A O 1
ATOM 1313 N N . VAL A 1 179 ? -3.734 2.419 -4.259 1.00 97.50 179 VAL A N 1
ATOM 1314 C CA . VAL A 1 179 ? -3.903 0.968 -4.255 1.00 97.50 179 VAL A CA 1
ATOM 1315 C C . VAL A 1 179 ? -5.393 0.690 -4.098 1.00 97.50 179 VAL A C 1
ATOM 1317 O O . VAL A 1 179 ? -6.035 1.285 -3.236 1.00 97.50 179 VAL A O 1
ATOM 1320 N N . ALA A 1 180 ? -5.939 -0.203 -4.914 1.00 97.19 180 ALA A N 1
ATOM 1321 C CA . ALA A 1 180 ? -7.303 -0.702 -4.782 1.00 97.19 180 ALA A CA 1
ATOM 1322 C C . ALA A 1 180 ? -7.335 -2.218 -4.922 1.00 97.19 180 ALA A C 1
ATOM 1324 O O . ALA A 1 180 ? -6.477 -2.806 -5.576 1.00 97.19 180 ALA A O 1
ATOM 1325 N N . ILE A 1 181 ? -8.350 -2.839 -4.331 1.00 98.12 181 ILE A N 1
ATOM 1326 C CA . ILE A 1 181 ? -8.574 -4.279 -4.413 1.00 98.12 181 ILE A CA 1
ATOM 1327 C C . ILE A 1 181 ? -9.961 -4.488 -5.000 1.00 98.12 181 ILE A C 1
ATOM 1329 O O . ILE A 1 181 ? -10.935 -3.930 -4.495 1.00 98.12 181 ILE A O 1
ATOM 1333 N N . ASP A 1 182 ? -10.043 -5.232 -6.100 1.00 97.19 182 ASP A N 1
ATOM 1334 C CA . ASP A 1 182 ? -11.328 -5.526 -6.733 1.00 97.19 182 ASP A CA 1
ATOM 1335 C C . ASP A 1 182 ? -11.998 -6.777 -6.145 1.00 97.19 182 ASP A C 1
ATOM 1337 O O . ASP A 1 182 ? -11.423 -7.517 -5.346 1.00 97.19 182 ASP A O 1
ATOM 1341 N N . ALA A 1 183 ? -13.235 -7.035 -6.573 1.00 96.00 183 ALA A N 1
ATOM 1342 C CA . ALA A 1 183 ? -14.026 -8.177 -6.115 1.00 96.00 183 ALA A CA 1
ATOM 1343 C C . ALA A 1 183 ? -13.438 -9.551 -6.499 1.00 96.00 183 ALA A C 1
ATOM 1345 O O . ALA A 1 183 ? -13.919 -10.571 -6.014 1.00 96.00 183 ALA A O 1
ATOM 1346 N N . ALA A 1 184 ? -12.426 -9.600 -7.369 1.00 96.88 184 ALA A N 1
ATOM 1347 C CA . ALA A 1 184 ? -11.709 -10.823 -7.715 1.00 96.88 184 ALA A CA 1
ATOM 1348 C C . ALA A 1 184 ? -10.412 -10.996 -6.902 1.00 96.88 184 ALA A C 1
ATOM 1350 O O . ALA A 1 184 ? -9.737 -12.011 -7.061 1.00 96.88 184 ALA A O 1
ATOM 1351 N N . GLY A 1 185 ? -10.062 -10.040 -6.033 1.00 97.38 185 GLY A N 1
ATOM 1352 C CA . GLY A 1 185 ? -8.812 -10.064 -5.274 1.00 97.38 185 GLY A CA 1
ATOM 1353 C C . GLY A 1 185 ? -7.600 -9.593 -6.082 1.00 97.38 185 GLY A C 1
ATOM 1354 O O . GLY A 1 185 ? -6.458 -9.887 -5.728 1.00 97.38 185 GLY A O 1
ATOM 1355 N N . ASN A 1 186 ? -7.807 -8.868 -7.185 1.00 98.44 186 ASN A N 1
ATOM 1356 C CA . ASN A 1 186 ? -6.699 -8.233 -7.891 1.00 98.44 186 ASN A CA 1
ATOM 1357 C C . ASN A 1 186 ? -6.287 -6.953 -7.160 1.00 98.44 186 ASN A C 1
ATOM 1359 O O . ASN A 1 186 ? -7.145 -6.155 -6.780 1.00 98.44 186 ASN A O 1
ATOM 1363 N N . VAL A 1 187 ? -4.980 -6.726 -7.026 1.00 98.31 187 VAL A N 1
ATOM 1364 C CA . VAL A 1 187 ? -4.428 -5.485 -6.466 1.00 98.31 187 VAL A CA 1
ATOM 1365 C C . VAL A 1 187 ? -4.074 -4.541 -7.607 1.00 98.31 187 VAL A C 1
ATOM 1367 O O . VAL A 1 187 ? -3.200 -4.837 -8.419 1.00 98.31 187 VAL A O 1
ATOM 1370 N N . TRP A 1 188 ? -4.740 -3.397 -7.665 1.00 98.00 188 TRP A N 1
ATOM 1371 C CA . TRP A 1 188 ? -4.564 -2.373 -8.687 1.00 98.00 188 TRP A CA 1
ATOM 1372 C C . TRP A 1 188 ? -3.764 -1.209 -8.126 1.00 98.00 188 TRP A C 1
ATOM 1374 O O . TRP A 1 188 ? -4.128 -0.654 -7.092 1.00 98.00 188 TRP A O 1
ATOM 1384 N N . VAL A 1 189 ? -2.705 -0.805 -8.821 1.00 95.88 189 VAL A N 1
ATOM 1385 C CA . VAL A 1 189 ? -1.852 0.320 -8.424 1.00 95.88 189 VAL A CA 1
ATOM 1386 C C . VAL A 1 189 ? -1.686 1.311 -9.564 1.00 95.88 189 VAL A C 1
ATOM 1388 O O . VAL A 1 189 ? -1.510 0.927 -10.723 1.00 95.88 189 VAL A O 1
ATOM 1391 N N . THR A 1 190 ? -1.744 2.600 -9.241 1.00 93.00 190 THR A N 1
ATOM 1392 C CA . THR A 1 190 ? -1.623 3.675 -10.233 1.00 93.00 190 THR A CA 1
ATOM 1393 C C . THR A 1 190 ? -0.191 4.181 -10.295 1.00 93.00 190 THR A C 1
ATOM 1395 O O . THR A 1 190 ? 0.315 4.719 -9.306 1.00 93.00 190 THR A O 1
ATOM 1398 N N . ASN A 1 191 ? 0.445 4.064 -11.459 1.00 90.06 191 ASN A N 1
ATOM 1399 C CA . ASN A 1 191 ? 1.732 4.699 -11.702 1.00 90.06 191 ASN A CA 1
ATOM 1400 C C . ASN A 1 191 ? 1.514 6.206 -11.833 1.00 90.06 191 ASN A C 1
ATOM 1402 O O . ASN A 1 191 ? 0.818 6.640 -12.747 1.00 90.06 191 ASN A O 1
ATOM 1406 N N . ASN A 1 192 ? 2.084 7.000 -10.927 1.00 84.12 192 ASN A N 1
ATOM 1407 C CA . ASN A 1 192 ? 1.779 8.426 -10.867 1.00 84.12 192 ASN A CA 1
ATOM 1408 C C . ASN A 1 192 ? 2.905 9.316 -11.349 1.00 84.12 192 ASN A C 1
ATOM 1410 O O . ASN A 1 192 ? 2.608 10.283 -12.026 1.00 84.12 192 ASN A O 1
ATOM 1414 N N . TRP A 1 193 ? 4.168 9.059 -11.008 1.00 80.75 193 TRP A N 1
ATOM 1415 C CA . TRP A 1 193 ? 5.313 9.892 -11.418 1.00 80.75 193 TRP A CA 1
ATOM 1416 C C . TRP A 1 193 ? 6.360 9.017 -12.086 1.00 80.75 193 TRP A C 1
ATOM 1418 O O . TRP A 1 193 ? 6.650 7.932 -11.586 1.00 80.75 193 TRP A O 1
ATOM 1428 N N . LYS A 1 194 ? 6.953 9.488 -13.191 1.00 77.62 194 LYS A N 1
ATOM 1429 C CA . LYS A 1 194 ? 8.011 8.727 -13.864 1.00 77.62 194 LYS A CA 1
ATOM 1430 C C . LYS A 1 194 ? 9.209 8.555 -12.929 1.00 77.62 194 LYS A C 1
ATOM 1432 O O . LYS A 1 194 ? 9.481 9.478 -12.148 1.00 77.62 194 LYS A O 1
ATOM 1437 N N . PRO A 1 195 ? 9.942 7.430 -13.035 1.00 75.06 195 PRO A N 1
ATOM 1438 C CA . PRO A 1 195 ? 11.107 7.160 -12.207 1.00 75.06 195 PRO A CA 1
ATOM 1439 C C . PRO A 1 195 ? 12.123 8.295 -12.195 1.00 75.06 195 PRO A C 1
ATOM 1441 O O . PRO A 1 195 ? 12.464 8.759 -11.111 1.00 75.06 195 PRO A O 1
ATOM 1444 N N . ASN A 1 196 ? 12.486 8.785 -13.390 1.00 70.81 196 ASN A N 1
ATOM 1445 C CA . ASN A 1 196 ? 13.431 9.875 -13.611 1.00 70.81 196 ASN A CA 1
ATOM 1446 C C . ASN A 1 196 ? 12.714 11.249 -13.591 1.00 70.81 196 ASN A C 1
ATOM 1448 O O . ASN A 1 196 ? 12.049 11.605 -14.570 1.00 70.81 196 ASN A O 1
ATOM 1452 N N . PRO A 1 197 ? 12.854 12.057 -12.524 1.00 56.88 197 PRO A N 1
ATOM 1453 C CA . PRO A 1 197 ? 12.258 13.375 -12.384 1.00 56.88 197 PRO A CA 1
ATOM 1454 C C . PRO A 1 197 ? 13.067 14.466 -13.102 1.00 56.88 197 PRO A C 1
ATOM 1456 O O . PRO A 1 197 ? 12.593 15.597 -13.170 1.00 56.88 197 PRO A O 1
ATOM 1459 N N . LEU A 1 198 ? 14.260 14.148 -13.623 1.00 54.19 198 LEU A N 1
ATOM 1460 C CA . LEU A 1 198 ? 15.189 15.074 -14.283 1.00 54.19 198 LEU A CA 1
ATOM 1461 C C . LEU A 1 198 ? 15.217 14.920 -15.815 1.00 54.19 198 LEU A C 1
ATOM 1463 O O . LEU A 1 198 ? 15.889 15.694 -16.494 1.00 54.19 198 LEU A O 1
ATOM 1467 N N . ALA A 1 199 ? 14.488 13.950 -16.383 1.00 55.75 199 ALA A N 1
ATOM 1468 C CA . ALA A 1 199 ? 14.488 13.659 -17.823 1.00 55.75 199 ALA A CA 1
ATOM 1469 C C . ALA A 1 199 ? 13.914 14.788 -18.703 1.00 55.75 199 ALA A C 1
ATOM 1471 O O . ALA A 1 199 ? 14.078 14.753 -19.922 1.00 55.75 199 ALA A O 1
ATOM 1472 N N . ALA A 1 200 ? 13.263 15.796 -18.122 1.00 50.31 200 ALA A N 1
ATOM 1473 C CA . ALA A 1 200 ? 12.848 16.994 -18.835 1.00 50.31 200 ALA A CA 1
ATOM 1474 C C . ALA A 1 200 ? 12.973 18.222 -17.929 1.00 50.31 200 ALA A C 1
ATOM 1476 O O . ALA A 1 200 ? 12.627 18.182 -16.753 1.00 50.31 200 ALA A O 1
ATOM 1477 N N . SER A 1 201 ? 13.373 19.356 -18.503 1.00 51.19 201 SER A N 1
ATOM 1478 C CA . SER A 1 201 ? 13.330 20.703 -17.907 1.00 51.19 201 SER A CA 1
ATOM 1479 C C . SER A 1 201 ? 11.899 21.213 -17.627 1.00 51.19 201 SER A C 1
ATOM 1481 O O . SER A 1 201 ? 11.658 22.414 -17.535 1.00 51.19 201 SER A O 1
ATOM 1483 N N . THR A 1 202 ? 10.933 20.304 -17.493 1.00 50.94 202 THR A N 1
ATOM 1484 C CA . THR A 1 202 ? 9.524 20.551 -17.195 1.00 50.94 202 THR A CA 1
ATOM 1485 C C . THR A 1 202 ? 9.036 19.473 -16.227 1.00 50.94 202 THR A C 1
ATOM 1487 O O . THR A 1 202 ? 9.272 18.286 -16.427 1.00 50.94 202 THR A O 1
ATOM 1490 N N . PHE A 1 203 ? 8.408 19.938 -15.147 1.00 55.94 203 PHE A N 1
ATOM 1491 C CA . PHE A 1 203 ? 7.645 19.219 -14.123 1.00 55.94 203 PHE A CA 1
ATOM 1492 C C . PHE A 1 203 ? 7.231 17.784 -14.531 1.00 55.94 203 PHE A C 1
ATOM 1494 O O . PHE A 1 203 ? 6.470 17.624 -15.483 1.00 55.94 203 PHE A O 1
ATOM 1501 N N . ASN A 1 204 ? 7.754 16.767 -13.825 1.00 62.50 204 ASN A N 1
ATOM 1502 C CA . ASN A 1 204 ? 7.554 15.324 -14.060 1.00 62.50 204 ASN A CA 1
ATOM 1503 C C . ASN A 1 204 ? 6.117 15.015 -14.555 1.00 62.50 204 ASN A C 1
ATOM 1505 O O . ASN A 1 204 ? 5.186 15.106 -13.754 1.00 62.50 204 ASN A O 1
ATOM 1509 N N . PRO A 1 205 ? 5.915 14.666 -15.847 1.00 61.62 205 PRO A N 1
ATOM 1510 C CA . PRO A 1 205 ? 4.595 14.649 -16.498 1.00 61.62 205 PRO A CA 1
ATOM 1511 C C . PRO A 1 205 ? 3.702 13.467 -16.087 1.00 61.62 205 PRO A C 1
ATOM 1513 O O . PRO A 1 205 ? 2.668 13.226 -16.704 1.00 61.62 205 PRO A O 1
ATOM 1516 N N . GLY A 1 206 ? 4.100 12.744 -15.046 1.00 66.94 206 GLY A N 1
ATOM 1517 C CA . GLY A 1 206 ? 3.390 11.616 -14.486 1.00 66.94 206 GLY A CA 1
ATOM 1518 C C . GLY A 1 206 ? 3.730 10.271 -15.138 1.00 66.94 206 GLY A C 1
ATOM 1519 O O . GLY A 1 206 ? 4.151 10.203 -16.294 1.00 66.94 206 GLY A O 1
ATOM 1520 N N . GLY A 1 207 ? 3.590 9.194 -14.368 1.00 71.75 207 GLY A N 1
ATOM 1521 C CA . GLY A 1 207 ? 3.506 7.829 -14.878 1.00 71.75 207 GLY A CA 1
ATOM 1522 C C . GLY A 1 207 ? 2.208 7.655 -15.670 1.00 71.75 207 GLY A C 1
ATOM 1523 O O . GLY A 1 207 ? 1.243 8.384 -15.454 1.00 71.75 207 GLY A O 1
ATOM 1524 N N . ASP A 1 208 ? 2.195 6.728 -16.623 1.00 74.62 208 ASP A N 1
ATOM 1525 C CA . ASP A 1 208 ? 1.141 6.634 -17.642 1.00 74.62 208 ASP A CA 1
ATOM 1526 C C . ASP A 1 208 ? 0.411 5.282 -17.645 1.00 74.62 208 ASP A C 1
ATOM 1528 O O . ASP A 1 208 ? -0.185 4.891 -18.648 1.00 74.62 208 ASP A O 1
ATOM 1532 N N . GLY A 1 209 ? 0.444 4.561 -16.520 1.00 84.75 209 GLY A N 1
ATOM 1533 C CA . GLY A 1 209 ? -0.065 3.195 -16.441 1.00 84.75 209 GLY A CA 1
ATOM 1534 C C . GLY A 1 209 ? -0.807 2.860 -15.153 1.00 84.75 209 GLY A C 1
ATOM 1535 O O . GLY A 1 209 ? -0.617 3.462 -14.097 1.00 84.75 209 GLY A O 1
ATOM 1536 N N . VAL A 1 210 ? -1.634 1.826 -15.243 1.00 91.94 210 VAL A N 1
ATOM 1537 C CA . VAL A 1 210 ? -2.186 1.114 -14.092 1.00 91.94 210 VAL A CA 1
ATOM 1538 C C . VAL A 1 210 ? -1.683 -0.317 -14.177 1.00 91.94 210 VAL A C 1
ATOM 1540 O O . VAL A 1 210 ? -1.707 -0.922 -15.248 1.00 91.94 210 VAL A O 1
ATOM 1543 N N . VAL A 1 211 ? -1.220 -0.851 -13.055 1.00 93.38 211 VAL A N 1
ATOM 1544 C CA . VAL A 1 211 ? -0.768 -2.238 -12.949 1.00 93.38 211 VAL A CA 1
ATOM 1545 C C . VAL A 1 211 ? -1.755 -3.013 -12.093 1.00 93.38 211 VAL A C 1
ATOM 1547 O O . VAL A 1 211 ? -2.137 -2.549 -11.022 1.00 93.38 211 VAL A O 1
ATOM 1550 N N . ALA A 1 212 ? -2.132 -4.204 -12.555 1.00 95.69 212 ALA A N 1
ATOM 1551 C CA . ALA A 1 212 ? -2.899 -5.169 -11.782 1.00 95.69 212 ALA A CA 1
ATOM 1552 C C . ALA A 1 212 ? -2.020 -6.365 -11.407 1.00 95.69 212 ALA A C 1
ATOM 1554 O O . ALA A 1 212 ? -1.447 -7.024 -12.276 1.00 95.69 212 ALA A O 1
ATOM 1555 N N . PHE A 1 213 ? -1.961 -6.673 -10.119 1.00 96.44 213 PHE A N 1
ATOM 1556 C CA . PHE A 1 213 ? -1.458 -7.936 -9.604 1.00 96.44 213 PHE A CA 1
ATOM 1557 C C . PHE A 1 213 ? -2.640 -8.887 -9.443 1.00 96.44 213 PHE A C 1
ATOM 1559 O O . PHE A 1 213 ? -3.480 -8.714 -8.559 1.00 96.44 213 PHE A O 1
ATOM 1566 N N . VAL A 1 214 ? -2.734 -9.858 -10.346 1.00 96.94 214 VAL A N 1
ATOM 1567 C CA . VAL A 1 214 ? -3.929 -10.693 -10.487 1.00 96.94 214 VAL A CA 1
ATOM 1568 C C . VAL A 1 214 ? -4.028 -11.704 -9.344 1.00 96.94 214 VAL A C 1
ATOM 1570 O O . VAL A 1 214 ? -3.096 -12.475 -9.126 1.00 96.94 214 VAL A O 1
ATOM 1573 N N . GLY A 1 215 ? -5.158 -11.698 -8.631 1.00 96.31 215 GLY A N 1
ATOM 1574 C CA . GLY A 1 215 ? -5.489 -12.648 -7.562 1.00 96.31 215 GLY A CA 1
ATOM 1575 C C . GLY A 1 215 ? -4.525 -12.662 -6.372 1.00 96.31 215 GLY A C 1
ATOM 1576 O O . GLY A 1 215 ? -4.445 -13.667 -5.671 1.00 96.31 215 GLY A O 1
ATOM 1577 N N . MET A 1 216 ? -3.742 -11.596 -6.172 1.00 96.56 216 MET A N 1
ATOM 1578 C CA . MET A 1 216 ? -2.745 -11.544 -5.099 1.00 96.56 216 MET A CA 1
ATOM 1579 C C . MET A 1 216 ? -3.338 -11.221 -3.726 1.00 96.56 216 MET A C 1
ATOM 1581 O O . MET A 1 216 ? -2.720 -11.563 -2.719 1.00 96.56 216 MET A O 1
ATOM 1585 N N . ALA A 1 217 ? -4.502 -10.577 -3.685 1.00 97.88 217 ALA A N 1
ATOM 1586 C CA . ALA A 1 217 ? -5.211 -10.233 -2.464 1.00 97.88 217 ALA A CA 1
ATOM 1587 C C . ALA A 1 217 ? -6.440 -11.117 -2.261 1.00 97.88 217 ALA A C 1
ATOM 1589 O O . ALA A 1 217 ? -6.971 -11.729 -3.190 1.00 97.88 217 ALA A O 1
ATOM 1590 N N . SER A 1 218 ? -6.925 -11.146 -1.026 1.00 97.00 218 SER A N 1
ATOM 1591 C CA . SER A 1 218 ? -8.193 -11.795 -0.708 1.00 97.00 218 SER A CA 1
ATOM 1592 C C . SER A 1 218 ? -9.352 -10.896 -1.156 1.00 97.00 218 SER A C 1
ATOM 1594 O O . SER A 1 218 ? -9.343 -9.708 -0.816 1.00 97.00 218 SER A O 1
ATOM 1596 N N . PRO A 1 219 ? -10.355 -11.413 -1.895 1.00 96.38 219 PRO A N 1
ATOM 1597 C CA . PRO A 1 219 ? -11.511 -10.624 -2.305 1.00 96.38 219 PRO A CA 1
ATOM 1598 C C . PRO A 1 219 ? -12.171 -9.925 -1.111 1.00 96.38 219 PRO A C 1
ATOM 1600 O O . PRO A 1 219 ? -12.411 -10.591 -0.100 1.00 96.38 219 PRO A O 1
ATOM 1603 N N . PRO A 1 220 ? -12.488 -8.620 -1.201 1.00 91.44 220 PRO A N 1
ATOM 1604 C CA . PRO A 1 220 ? -13.218 -7.925 -0.152 1.00 91.44 220 PRO A CA 1
ATOM 1605 C C . PRO A 1 220 ? -14.517 -8.662 0.178 1.00 91.44 220 PRO A C 1
ATOM 1607 O O . PRO A 1 220 ? -15.208 -9.158 -0.716 1.00 91.44 220 PRO A O 1
ATOM 1610 N N . GLN A 1 221 ? -14.864 -8.737 1.462 1.00 82.88 221 GLN A N 1
ATOM 1611 C CA . GLN A 1 221 ? -16.128 -9.346 1.863 1.00 82.88 221 GLN A CA 1
ATOM 1612 C C . GLN A 1 221 ? -17.277 -8.486 1.330 1.00 82.88 221 GLN A C 1
ATOM 1614 O O . GLN A 1 221 ? -17.348 -7.289 1.610 1.00 82.88 221 GLN A O 1
ATOM 1619 N N . ASN A 1 222 ? -18.179 -9.087 0.553 1.00 62.91 222 ASN A N 1
ATOM 1620 C CA . ASN A 1 222 ? -19.384 -8.402 0.106 1.00 62.91 222 ASN A 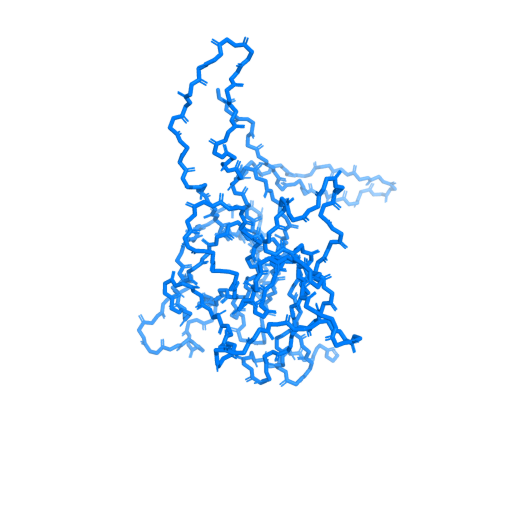CA 1
ATOM 1621 C C . ASN A 1 222 ? -20.228 -8.070 1.341 1.00 62.91 222 ASN A C 1
ATOM 1623 O O . ASN A 1 222 ? -20.793 -8.971 1.961 1.00 62.91 222 ASN A O 1
ATOM 1627 N N . THR A 1 223 ? -20.340 -6.792 1.697 1.00 53.88 223 THR A N 1
ATOM 1628 C CA . THR A 1 223 ? -21.388 -6.357 2.621 1.00 53.88 223 THR A CA 1
ATOM 1629 C C . THR A 1 223 ? -22.706 -6.416 1.857 1.00 53.88 223 THR A C 1
ATOM 1631 O O . THR A 1 223 ? -22.997 -5.527 1.055 1.00 53.88 223 THR A O 1
ATOM 1634 N N . ALA A 1 224 ? -23.422 -7.526 2.026 1.00 37.44 224 ALA A N 1
ATOM 1635 C CA . ALA A 1 224 ? -24.803 -7.685 1.583 1.00 37.44 224 ALA A CA 1
ATOM 1636 C C . ALA A 1 224 ? -25.747 -6.752 2.354 1.00 37.44 224 ALA A C 1
ATOM 1638 O O . ALA A 1 224 ? -25.484 -6.512 3.557 1.00 37.44 224 ALA A O 1
#

InterPro domains:
  IPR011042 Six-bladed beta-propeller, TolB-like [G3DSA:2.120.10.30] (4-221)

Mean predicted aligned error: 7.71 Å

Radius of gyration: 19.02 Å; Cα contacts (8 Å, |Δi|>4): 543; chains: 1; bounding box: 52×49×48 Å